Protein AF-A0A377DAM1-F1 (afdb_monomer)

Radius of gyration: 19.77 Å; Cα contacts (8 Å, |Δi|>4): 575; chains: 1; bounding box: 54×39×53 Å

Secondary structure (DSSP, 8-state):
--S---EEEEETTEEEEEESSSSEEEEEETTEEPP-EEEEEEETTEEEEEEE-SSEEEEEEEEE-SSSEEEEEEEEEESS-EEEEEEEEB--B--EETTEES-S-BHHHH-GGG--EEEEETTEEEEE----EETTTEE--S--EEEEEESS--EEEEETTEEEEEEEESS-EEEEEEEEEE-SHHHHHHHHHHHHHHHHSHHHHHHHHHHHHHHHHHHH---TT--HHHHHHHHHHHHHHHHHEE--BTTB-S-EE-S-TT-TTT-TT---TTT-

pLDDT: mean 98.39, std 0.96, range [92.62, 98.94]

Foldseek 3Di:
DQADAFDWDQQQQATDTWWGFFFGKWKDDPNHTFDWDWDWDDDQFWTWMWTDDDFKIWIWIWGAQDLFKIKIKIWMAGPFKIKMKTKTFTFFADDDDPPHRPDRDTPCNVFVQQPWDWDADQFGIKIFGGADPPPQHHGAPGAKMWDKGKLDGWDWDDDGRMIMTIDMDGGTDMMMMMIGTARHPVSVVVCVVVVVVCRVCVVVSVVVSVVVSVVLLVVQQPDPPDDPVRSVVSSVVSSQQVVQWHQDDDPRNGIAGWPGCNDSRTHNRDHDPVSD

InterPro domains:
  IPR012341 Six-hairpin glycosidase-like superfamily [G3DSA:1.50.10.10] (223-276)
  IPR048450 Glucosidase YgjK, N-terminal domain [PF21152] (1-214)

Structure (mmCIF, N/CA/C/O backbone):
data_AF-A0A377DAM1-F1
#
_entry.id   AF-A0A377DAM1-F1
#
loop_
_atom_site.group_PDB
_atom_site.id
_atom_site.type_symbol
_atom_site.label_atom_id
_atom_site.label_alt_id
_atom_site.label_comp_id
_atom_site.label_asym_id
_atom_site.label_entity_id
_atom_site.label_seq_id
_atom_site.pdbx_PDB_ins_code
_atom_site.Cartn_x
_atom_site.Cartn_y
_atom_site.Cartn_z
_atom_site.occupancy
_atom_site.B_iso_or_equiv
_atom_site.auth_seq_id
_atom_site.auth_comp_id
_atom_site.auth_asym_id
_atom_site.auth_atom_id
_atom_site.pdbx_PDB_model_num
ATOM 1 N N . MET A 1 1 ? -6.237 11.941 5.798 1.00 93.62 1 MET A N 1
ATOM 2 C CA . MET A 1 1 ? -5.541 11.515 7.033 1.00 93.62 1 MET A CA 1
ATOM 3 C C . MET A 1 1 ? -6.110 10.180 7.488 1.00 93.62 1 MET A C 1
ATOM 5 O O . MET A 1 1 ? -7.267 9.927 7.168 1.00 93.62 1 MET A O 1
ATOM 9 N N . GLY A 1 2 ? -5.338 9.350 8.192 1.00 95.56 2 GLY A N 1
ATOM 10 C CA . GLY A 1 2 ? -5.815 8.061 8.718 1.00 95.56 2 GLY A CA 1
ATOM 11 C C . GLY A 1 2 ? -5.545 6.855 7.821 1.00 95.56 2 GLY A C 1
ATOM 12 O O . GLY A 1 2 ? -5.720 5.728 8.250 1.00 95.56 2 GLY A O 1
ATOM 13 N N . GLY A 1 3 ? -5.104 7.064 6.585 1.00 97.38 3 GLY A N 1
ATOM 14 C CA . GLY A 1 3 ? -4.762 5.995 5.649 1.00 97.38 3 GLY A CA 1
ATOM 15 C C . GLY A 1 3 ? -3.789 6.500 4.593 1.00 97.38 3 GLY A C 1
ATOM 16 O O . GLY A 1 3 ? -3.495 7.701 4.556 1.00 97.38 3 GLY A O 1
ATOM 17 N N . PHE A 1 4 ? -3.291 5.596 3.756 1.00 98.44 4 PHE A N 1
ATOM 18 C CA . PHE A 1 4 ? -2.437 5.913 2.610 1.00 98.44 4 PHE A CA 1
ATOM 19 C C . PHE A 1 4 ? -3.282 5.791 1.335 1.00 98.44 4 PHE A C 1
ATOM 21 O O . PHE A 1 4 ? -3.503 4.676 0.864 1.00 98.44 4 PHE A O 1
ATOM 28 N N . PRO A 1 5 ? -3.849 6.905 0.834 1.00 97.19 5 PRO A N 1
ATOM 29 C CA . PRO A 1 5 ? -4.831 6.860 -0.240 1.00 97.19 5 PRO A CA 1
ATOM 30 C C . PRO A 1 5 ? -4.195 6.547 -1.598 1.00 97.19 5 PRO A C 1
ATOM 32 O O . PRO A 1 5 ? -2.982 6.652 -1.766 1.00 97.19 5 PRO A O 1
ATOM 35 N N . GLY A 1 6 ? -5.033 6.239 -2.589 1.00 97.38 6 GLY A N 1
ATOM 36 C CA . GLY A 1 6 ? -4.591 6.036 -3.967 1.00 97.38 6 GLY A CA 1
ATOM 37 C C . GLY A 1 6 ? -3.925 4.680 -4.160 1.00 97.38 6 GLY A C 1
ATOM 38 O O . GLY A 1 6 ? -2.789 4.611 -4.625 1.00 97.38 6 GLY A O 1
ATOM 39 N N . VAL A 1 7 ? -4.626 3.596 -3.813 1.00 98.56 7 VAL A N 1
ATOM 40 C CA . VAL A 1 7 ? -4.130 2.233 -4.059 1.00 98.56 7 VAL A CA 1
ATOM 41 C C . VAL A 1 7 ? -3.928 2.053 -5.563 1.00 98.56 7 VAL A C 1
ATOM 43 O O . VAL A 1 7 ? -4.900 1.966 -6.312 1.00 98.56 7 VAL A O 1
ATOM 46 N N . ALA A 1 8 ? -2.672 2.026 -6.003 1.00 98.69 8 ALA A N 1
ATOM 47 C CA . ALA A 1 8 ? -2.292 1.816 -7.392 1.00 98.69 8 ALA A CA 1
ATOM 48 C C . ALA A 1 8 ? -2.019 0.328 -7.637 1.00 98.69 8 ALA A C 1
ATOM 50 O O . ALA A 1 8 ? -1.131 -0.261 -7.019 1.00 98.69 8 ALA A O 1
ATOM 51 N N . LEU A 1 9 ? -2.778 -0.275 -8.545 1.00 98.81 9 LEU A N 1
ATOM 52 C CA . LEU A 1 9 ? -2.586 -1.650 -8.985 1.00 98.81 9 LEU A CA 1
ATOM 53 C C . LEU A 1 9 ? -1.791 -1.650 -10.287 1.00 98.81 9 LEU A C 1
ATOM 55 O O . LEU A 1 9 ? -2.139 -0.942 -11.229 1.00 98.81 9 LEU A O 1
ATOM 59 N N . LEU A 1 10 ? -0.739 -2.467 -10.344 1.00 98.69 10 LEU A N 1
ATOM 60 C CA . LEU A 1 10 ? -0.063 -2.795 -11.597 1.00 98.69 10 LEU A CA 1
ATOM 61 C C . LEU A 1 10 ? -0.769 -4.002 -12.218 1.00 98.69 10 LEU A C 1
ATOM 63 O O . LEU A 1 10 ? -0.481 -5.149 -11.876 1.00 98.69 10 LEU A O 1
ATOM 67 N N . THR A 1 11 ? -1.759 -3.731 -13.061 1.00 98.44 11 THR A N 1
ATOM 68 C CA . THR A 1 11 ? -2.624 -4.719 -13.713 1.00 98.44 11 THR A CA 1
ATOM 69 C C . THR A 1 11 ? -1.928 -5.266 -14.955 1.00 98.44 11 THR A C 1
ATOM 71 O O . THR A 1 11 ? -2.173 -4.807 -16.072 1.00 98.44 11 THR A O 1
ATOM 74 N N . GLU A 1 12 ? -0.993 -6.187 -14.707 1.00 98.56 12 GLU A N 1
ATOM 75 C CA . GLU A 1 12 ? -0.030 -6.766 -15.654 1.00 98.56 12 GLU A CA 1
ATOM 76 C C . GLU A 1 12 ? 0.868 -5.707 -16.316 1.00 98.56 12 GLU A C 1
ATOM 78 O O . GLU A 1 12 ? 2.018 -5.553 -15.911 1.00 98.56 12 GLU A O 1
ATOM 83 N N . GLU A 1 13 ? 0.349 -4.946 -17.279 1.00 98.56 13 GLU A N 1
ATOM 84 C CA . GLU A 1 13 ? 1.117 -4.006 -18.112 1.00 98.56 13 GLU A CA 1
ATOM 85 C C . GLU A 1 13 ? 0.838 -2.526 -17.793 1.00 98.56 13 GLU A C 1
ATOM 87 O O . GLU A 1 13 ? 1.608 -1.652 -18.196 1.00 98.56 13 GLU A O 1
ATOM 92 N N . TYR A 1 14 ? -0.217 -2.233 -17.024 1.00 98.69 14 TYR A N 1
ATOM 93 C CA . TYR A 1 14 ? -0.695 -0.868 -16.765 1.00 98.69 14 TYR A CA 1
ATOM 94 C C . TYR A 1 14 ? -0.810 -0.550 -15.279 1.00 98.69 14 TYR A C 1
ATOM 96 O O . TYR A 1 14 ? -1.058 -1.431 -14.459 1.00 98.69 14 TYR A O 1
ATOM 104 N N . ILE A 1 15 ? -0.683 0.731 -14.940 1.00 98.62 15 ILE A N 1
ATOM 105 C CA . ILE A 1 15 ? -1.012 1.265 -13.618 1.00 98.62 15 ILE A CA 1
ATOM 106 C C . ILE A 1 15 ? -2.458 1.766 -13.614 1.00 98.62 15 ILE A C 1
ATOM 108 O O . ILE A 1 15 ? -2.826 2.610 -14.425 1.00 98.62 15 ILE A O 1
ATOM 112 N N . ASN A 1 16 ? -3.265 1.283 -12.671 1.00 98.62 16 ASN A N 1
ATOM 113 C CA . ASN A 1 16 ? -4.658 1.687 -12.497 1.00 98.62 16 ASN A CA 1
ATOM 114 C C . ASN A 1 16 ? -4.967 1.917 -11.012 1.00 98.62 16 ASN A C 1
ATOM 116 O O . ASN A 1 16 ? -4.647 1.082 -10.164 1.00 98.62 16 ASN A O 1
ATOM 120 N N . PHE A 1 17 ? -5.601 3.041 -10.671 1.00 98.69 17 PHE A N 1
ATOM 121 C CA . PHE A 1 17 ? -6.016 3.302 -9.291 1.00 98.69 17 PHE A CA 1
ATOM 122 C C . PHE A 1 17 ? -7.284 2.514 -8.942 1.00 98.69 17 PHE A C 1
ATOM 124 O O . PHE A 1 17 ? -8.268 2.526 -9.677 1.00 98.69 17 PHE A O 1
ATOM 131 N N . MET A 1 18 ? -7.272 1.848 -7.789 1.00 98.75 18 MET A N 1
ATOM 132 C CA . MET A 1 18 ? -8.394 1.057 -7.281 1.00 98.75 18 MET A CA 1
ATOM 133 C C . MET A 1 18 ? -9.343 1.889 -6.414 1.00 98.75 18 MET A C 1
ATOM 135 O O . MET A 1 18 ? -10.561 1.741 -6.508 1.00 98.75 18 MET A O 1
ATOM 139 N N . ALA A 1 19 ? -8.787 2.735 -5.549 1.00 98.19 19 ALA A N 1
ATOM 140 C CA . ALA A 1 19 ? -9.516 3.426 -4.492 1.00 98.19 19 ALA A CA 1
ATOM 141 C C . ALA A 1 19 ? -8.818 4.738 -4.115 1.00 98.19 19 ALA A C 1
ATOM 143 O O . ALA A 1 19 ? -7.587 4.815 -4.134 1.00 98.19 19 ALA A O 1
ATOM 144 N N . SER A 1 20 ? -9.603 5.745 -3.715 1.00 96.19 20 SER A N 1
ATOM 145 C CA . SER A 1 20 ? -9.057 6.932 -3.047 1.00 96.19 20 SER A CA 1
ATOM 146 C C . SER A 1 20 ? -8.747 6.590 -1.595 1.00 96.19 20 SER A C 1
ATOM 148 O O . SER A 1 20 ? -7.592 6.362 -1.265 1.00 96.19 20 SER A O 1
ATOM 150 N N . ASN A 1 21 ? -9.760 6.498 -0.729 1.00 97.50 21 ASN A N 1
ATOM 151 C CA . ASN A 1 21 ? -9.577 5.962 0.618 1.00 97.50 21 ASN A CA 1
ATOM 152 C C . ASN A 1 21 ? -9.792 4.450 0.579 1.00 97.50 21 ASN A C 1
ATOM 154 O O . ASN A 1 21 ? -10.818 3.980 0.089 1.00 97.50 21 ASN A O 1
ATOM 158 N N . PHE A 1 22 ? -8.838 3.701 1.119 1.00 98.56 22 PHE A N 1
ATOM 159 C CA . PHE A 1 22 ? -8.983 2.275 1.356 1.00 98.56 22 PHE A CA 1
ATOM 160 C C . PHE A 1 22 ? -8.255 1.932 2.650 1.00 98.56 22 PHE A C 1
ATOM 162 O O . PHE A 1 22 ? -7.075 2.244 2.786 1.00 98.56 22 PHE A O 1
ATOM 169 N N . ASP A 1 23 ? -8.979 1.347 3.601 1.00 98.69 23 ASP A N 1
ATOM 170 C CA . ASP A 1 23 ? -8.485 1.039 4.946 1.00 98.69 23 ASP A CA 1
ATOM 171 C C . ASP A 1 23 ? -8.036 2.278 5.747 1.00 98.69 23 ASP A C 1
ATOM 173 O O . ASP A 1 23 ? -7.043 2.269 6.473 1.00 98.69 23 ASP A O 1
ATOM 177 N N . ARG A 1 24 ? -8.782 3.380 5.615 1.00 98.81 24 ARG A N 1
ATOM 178 C CA . ARG A 1 24 ? -8.528 4.627 6.341 1.00 98.81 24 ARG A CA 1
ATOM 179 C C . ARG A 1 24 ? -9.052 4.527 7.772 1.00 98.81 24 ARG A C 1
ATOM 181 O O . ARG A 1 24 ? -10.254 4.423 7.972 1.00 98.81 24 ARG A O 1
ATOM 188 N N . LEU A 1 25 ? -8.168 4.645 8.755 1.00 98.88 25 LEU A N 1
ATOM 189 C CA . LEU A 1 25 ? -8.487 4.689 10.177 1.00 98.88 25 LEU A CA 1
ATOM 190 C C . LEU A 1 25 ? -9.130 6.020 10.596 1.00 98.88 25 LEU A C 1
ATOM 192 O O . LEU A 1 25 ? -8.633 7.113 10.313 1.00 98.88 25 LEU A O 1
ATOM 196 N N . THR A 1 26 ? -10.180 5.903 11.396 1.00 98.88 26 THR A N 1
ATOM 197 C CA . THR A 1 26 ? -10.691 6.930 12.301 1.00 98.88 26 THR A CA 1
ATOM 198 C C . THR A 1 26 ? -10.818 6.339 13.703 1.00 98.88 26 THR A C 1
ATOM 200 O O . THR A 1 26 ? -11.068 5.145 13.865 1.00 98.88 26 THR A O 1
ATOM 203 N N . VAL A 1 27 ? -10.612 7.171 14.722 1.00 98.81 27 VAL A N 1
ATOM 204 C CA . VAL A 1 27 ? -10.651 6.758 16.129 1.00 98.81 27 VAL A CA 1
ATOM 205 C C . VAL A 1 27 ? -11.823 7.443 16.815 1.00 98.81 27 VAL A C 1
ATOM 207 O O . VAL A 1 27 ? -12.057 8.634 16.597 1.00 98.81 27 VAL A O 1
ATOM 210 N N . TRP A 1 28 ? -12.535 6.698 17.649 1.00 98.75 28 TRP A N 1
ATOM 211 C CA . TRP A 1 28 ? -13.677 7.157 18.422 1.00 98.75 28 TRP A CA 1
ATOM 212 C C . TRP A 1 28 ? -13.454 6.862 19.907 1.00 98.75 28 TRP A C 1
ATOM 214 O O . TRP A 1 28 ? -12.899 5.830 20.276 1.00 98.75 28 TRP A O 1
ATOM 224 N N . GLN A 1 29 ? -13.872 7.793 20.756 1.00 97.69 29 GLN A N 1
ATOM 225 C CA . GLN A 1 29 ? -13.840 7.675 22.209 1.00 97.69 29 GLN A CA 1
ATOM 226 C C . GLN A 1 29 ? -15.187 8.146 22.752 1.00 97.69 29 GLN A C 1
ATOM 228 O O . GLN A 1 29 ? -15.623 9.250 22.424 1.00 97.69 29 GLN A O 1
ATOM 233 N N . ASP A 1 30 ? -15.860 7.303 23.538 1.00 94.88 30 ASP A N 1
ATOM 234 C CA . ASP A 1 30 ? -17.181 7.588 24.119 1.00 94.88 30 ASP A CA 1
ATOM 235 C C . ASP A 1 30 ? -18.215 8.047 23.064 1.00 94.88 30 ASP A C 1
ATOM 237 O O . ASP A 1 30 ? -18.970 8.999 23.262 1.00 94.88 30 ASP A O 1
ATOM 241 N N . GLY A 1 31 ? -18.205 7.411 21.883 1.00 94.88 31 GLY A N 1
ATOM 242 C CA . GLY A 1 31 ? -19.094 7.749 20.762 1.00 94.88 31 GLY A CA 1
ATOM 243 C C . GLY A 1 31 ? -18.747 9.047 20.020 1.00 94.88 31 GLY A C 1
ATOM 244 O O . GLY A 1 31 ? -19.443 9.416 19.074 1.00 94.88 31 GLY A O 1
ATOM 245 N N . LYS A 1 32 ? -17.660 9.737 20.389 1.00 97.81 32 LYS A N 1
ATOM 246 C CA . LYS A 1 32 ? -17.174 10.942 19.708 1.00 97.81 32 LYS A CA 1
ATOM 247 C C . LYS A 1 32 ? -15.910 10.645 18.909 1.00 97.81 32 LYS A C 1
ATOM 249 O O . LYS A 1 32 ? -14.939 10.101 19.429 1.00 97.81 32 LYS A O 1
ATOM 254 N N . LYS A 1 33 ? -15.891 11.068 17.645 1.00 98.38 33 LYS A N 1
ATOM 255 C CA . LYS A 1 33 ? -14.692 10.997 16.807 1.00 98.38 33 LYS A CA 1
ATOM 256 C C . LYS A 1 33 ? -13.578 11.864 17.401 1.00 98.38 33 LYS A C 1
ATOM 258 O O . LYS A 1 33 ? -13.794 13.041 17.700 1.00 98.38 33 LYS A O 1
ATOM 263 N N . VAL A 1 34 ? -12.391 11.285 17.539 1.00 98.44 34 VAL A N 1
ATOM 264 C CA . VAL A 1 34 ? -11.180 11.996 17.953 1.00 98.44 34 VAL A CA 1
ATOM 265 C C . VAL A 1 34 ? -10.716 12.891 16.805 1.00 98.44 34 VAL A C 1
ATOM 267 O O . VAL A 1 34 ? -10.601 12.443 15.662 1.00 98.44 34 VAL A O 1
ATOM 270 N N . ASP A 1 35 ? -10.474 14.163 17.115 1.00 98.31 35 ASP A N 1
ATOM 271 C CA . ASP A 1 35 ? -9.982 15.151 16.158 1.00 98.31 35 ASP A CA 1
ATOM 272 C C . ASP A 1 35 ? -8.452 15.214 16.209 1.00 98.31 35 ASP A C 1
ATOM 274 O O . ASP A 1 35 ? -7.871 15.408 17.279 1.00 98.31 35 ASP A O 1
ATOM 278 N N . PHE A 1 36 ? -7.807 15.006 15.063 1.00 98.62 36 PHE A N 1
ATOM 279 C CA . PHE A 1 36 ? -6.357 14.870 14.950 1.00 98.62 36 PHE A CA 1
ATOM 280 C C . PHE A 1 36 ? -5.768 15.966 14.066 1.00 98.62 36 PHE A C 1
ATOM 282 O O . PHE A 1 36 ? -6.308 16.288 13.007 1.00 98.62 36 PHE A O 1
ATOM 289 N N . THR A 1 37 ? -4.579 16.440 14.428 1.00 98.62 37 THR A N 1
ATOM 290 C CA . THR A 1 37 ? -3.679 17.096 13.474 1.00 98.62 37 THR A CA 1
ATOM 291 C C . THR A 1 37 ? -2.861 16.045 12.719 1.00 98.62 37 THR A C 1
ATOM 293 O O . THR A 1 37 ? -2.633 14.948 13.230 1.00 98.62 37 THR A O 1
ATOM 296 N N . LEU A 1 38 ? -2.443 16.359 11.488 1.00 98.56 38 LEU A N 1
ATOM 297 C CA . LEU A 1 38 ? -1.706 15.448 10.607 1.00 98.56 38 LEU A CA 1
ATOM 298 C C . LEU A 1 38 ? -0.300 15.981 10.322 1.00 98.56 38 LEU A C 1
ATOM 300 O O . LEU A 1 38 ? -0.147 17.089 9.815 1.00 98.56 38 LEU A O 1
ATOM 304 N N . GLU A 1 39 ? 0.694 15.122 10.509 1.00 98.75 39 GLU A N 1
ATOM 305 C CA . GLU A 1 39 ? 1.998 15.205 9.854 1.00 98.75 39 GLU A CA 1
ATOM 306 C C . GLU A 1 39 ? 2.136 13.995 8.918 1.00 98.75 39 GLU A C 1
ATOM 308 O O . GLU A 1 39 ? 1.863 12.869 9.328 1.00 98.75 39 GLU A O 1
ATOM 313 N N . ALA A 1 40 ? 2.531 14.195 7.659 1.00 98.44 40 ALA A N 1
ATOM 314 C CA . ALA A 1 40 ? 2.751 13.102 6.710 1.00 98.44 40 ALA A CA 1
ATOM 315 C C . ALA A 1 40 ? 3.952 13.392 5.810 1.00 98.44 40 ALA A C 1
ATOM 317 O O . ALA A 1 40 ? 4.088 14.502 5.296 1.00 98.44 40 ALA A O 1
ATOM 318 N N . TYR A 1 41 ? 4.808 12.392 5.608 1.00 98.69 41 TYR A N 1
ATOM 319 C CA . TYR A 1 41 ? 6.025 12.517 4.810 1.00 98.69 41 TYR A CA 1
ATOM 320 C C . TYR A 1 41 ? 6.460 11.171 4.222 1.00 98.69 41 TYR A C 1
ATOM 322 O O . TYR A 1 41 ? 6.092 10.098 4.705 1.00 98.69 41 TYR A O 1
ATOM 330 N N . SER A 1 42 ? 7.272 11.235 3.169 1.00 98.69 42 SER A N 1
ATOM 331 C CA . SER A 1 42 ? 8.014 10.090 2.653 1.00 98.69 42 SER A CA 1
ATOM 332 C C . SER A 1 42 ? 9.477 10.172 3.075 1.00 98.69 42 SER A C 1
ATOM 334 O O . SER A 1 42 ? 10.042 11.251 3.261 1.00 98.69 42 SER A O 1
ATOM 336 N N . ILE A 1 43 ? 10.090 9.005 3.200 1.00 98.75 43 ILE A N 1
ATOM 337 C CA . ILE A 1 43 ? 11.539 8.821 3.256 1.00 98.75 43 ILE A CA 1
ATOM 338 C C . ILE A 1 43 ? 11.908 7.719 2.259 1.00 98.75 43 ILE A C 1
ATOM 340 O O . ILE A 1 43 ? 11.028 6.925 1.905 1.00 98.75 43 ILE A O 1
ATOM 344 N N . PRO A 1 44 ? 13.185 7.594 1.856 1.00 98.69 44 PRO A N 1
ATOM 345 C CA . PRO A 1 44 ? 13.628 6.465 1.049 1.00 98.69 44 PRO A CA 1
ATOM 346 C C . PRO A 1 44 ? 13.175 5.131 1.670 1.00 98.69 44 PRO A C 1
ATOM 348 O O . PRO A 1 44 ? 13.625 4.722 2.745 1.00 98.69 44 PRO A O 1
ATOM 351 N N . GLY A 1 45 ? 12.210 4.480 1.015 1.00 98.38 45 GLY A N 1
ATOM 352 C CA . GLY A 1 45 ? 11.668 3.187 1.422 1.00 98.38 45 GLY A CA 1
ATOM 353 C C . GLY A 1 45 ? 10.520 3.161 2.425 1.00 98.38 45 GLY A C 1
ATOM 354 O O . GLY A 1 45 ? 10.194 2.061 2.877 1.00 98.38 45 GLY A O 1
ATOM 355 N N . ALA A 1 46 ? 9.917 4.294 2.799 1.00 98.88 46 ALA A N 1
ATOM 356 C CA . ALA A 1 46 ? 8.703 4.293 3.621 1.00 98.88 46 ALA A CA 1
ATOM 357 C C . ALA A 1 46 ? 7.799 5.505 3.406 1.00 98.88 46 ALA A C 1
ATOM 359 O O . ALA A 1 46 ? 8.258 6.603 3.091 1.00 98.88 46 ALA A O 1
ATOM 360 N N . LEU A 1 47 ? 6.516 5.304 3.703 1.00 98.88 47 LEU A N 1
ATOM 361 C CA . LEU A 1 47 ? 5.575 6.387 3.965 1.00 98.88 47 LEU A CA 1
ATOM 362 C C . LEU A 1 47 ? 5.258 6.427 5.457 1.00 98.88 47 LEU A C 1
ATOM 364 O O . LEU A 1 47 ? 5.042 5.380 6.073 1.00 98.88 47 LEU A O 1
ATOM 368 N N . VAL A 1 48 ? 5.223 7.629 6.026 1.00 98.88 48 VAL A N 1
ATOM 369 C CA . VAL A 1 48 ? 4.937 7.845 7.444 1.00 98.88 48 VAL A CA 1
ATOM 370 C C . VAL A 1 48 ? 3.835 8.884 7.591 1.00 98.88 48 VAL A C 1
ATOM 372 O O . VAL A 1 48 ? 3.829 9.902 6.897 1.00 98.88 48 VAL A O 1
ATOM 375 N N . GLN A 1 49 ? 2.903 8.640 8.509 1.00 98.62 49 GLN A N 1
ATOM 376 C CA . GLN A 1 49 ? 1.996 9.676 8.991 1.00 98.62 49 GLN A CA 1
ATOM 377 C C . GLN A 1 49 ? 1.837 9.597 10.508 1.00 98.62 49 GLN A C 1
ATOM 379 O O . GLN A 1 49 ? 1.801 8.509 11.084 1.00 98.62 49 GLN A O 1
ATOM 384 N N . LYS A 1 50 ? 1.719 10.759 11.145 1.00 98.81 50 LYS A N 1
ATOM 385 C CA . LYS A 1 50 ? 1.485 10.916 12.577 1.00 98.81 50 LYS A CA 1
ATOM 386 C C . LYS A 1 50 ? 0.208 11.718 12.776 1.00 98.81 50 LYS A C 1
ATOM 388 O O . LYS A 1 50 ? 0.045 12.793 12.198 1.00 98.81 50 LYS A O 1
ATOM 393 N N . LEU A 1 51 ? -0.703 11.162 13.563 1.00 98.75 51 LEU A N 1
ATOM 394 C CA . LEU A 1 51 ? -1.951 11.784 13.973 1.00 98.75 51 LEU A CA 1
ATOM 395 C C . LEU A 1 51 ? -1.845 12.141 15.448 1.00 98.75 51 LEU A C 1
ATOM 397 O O . LEU A 1 51 ? -1.651 11.254 16.281 1.00 98.75 51 LEU A O 1
ATOM 401 N N . THR A 1 52 ? -1.995 13.419 15.772 1.00 98.69 52 THR A N 1
ATOM 402 C CA . THR A 1 52 ? -1.814 13.905 17.143 1.00 98.69 52 THR A CA 1
ATOM 403 C C . THR A 1 52 ? -3.096 14.552 17.643 1.00 98.69 52 THR A C 1
ATOM 405 O O . THR A 1 52 ? -3.583 15.525 17.072 1.00 98.69 52 THR A O 1
ATOM 408 N N . ALA A 1 53 ? -3.637 14.005 18.725 1.00 98.38 53 ALA A N 1
ATOM 409 C CA . ALA A 1 53 ? -4.671 14.613 19.547 1.00 98.38 53 ALA A CA 1
ATOM 410 C C . ALA A 1 53 ? -4.166 14.699 20.996 1.00 98.38 53 ALA A C 1
ATOM 412 O O . ALA A 1 53 ? -3.088 14.196 21.327 1.00 98.38 53 ALA A O 1
ATOM 413 N N . LYS A 1 54 ? -4.948 15.336 21.874 1.00 95.81 54 LYS A N 1
ATOM 414 C CA . LYS A 1 54 ? -4.576 15.554 23.281 1.00 95.81 54 LYS A CA 1
ATOM 415 C C . LYS A 1 54 ? -4.269 14.246 24.026 1.00 95.81 54 LYS A C 1
ATOM 417 O O . LYS A 1 54 ? -3.209 14.126 24.627 1.00 95.81 54 LYS A O 1
ATOM 422 N N . ASP A 1 55 ? -5.180 13.277 23.945 1.00 96.75 55 ASP A N 1
ATOM 423 C CA . ASP A 1 55 ? -5.140 12.036 24.740 1.00 96.75 55 ASP A CA 1
ATOM 424 C C . ASP A 1 55 ? -4.962 10.769 23.873 1.00 96.75 55 ASP A C 1
ATOM 426 O O . ASP A 1 55 ? -4.997 9.641 24.372 1.00 96.75 55 ASP A O 1
ATOM 430 N N . VAL A 1 56 ? -4.789 10.952 22.558 1.00 98.62 56 VAL A N 1
ATOM 431 C CA . VAL A 1 56 ? -4.580 9.872 21.586 1.00 98.62 56 VAL A CA 1
ATOM 432 C C . VAL A 1 56 ? -3.536 10.296 20.560 1.00 98.62 56 VAL A C 1
ATOM 434 O O . VAL A 1 56 ? -3.621 11.388 19.997 1.00 98.62 56 VAL A O 1
ATOM 437 N N . GLN A 1 57 ? -2.579 9.419 20.275 1.00 98.81 57 GLN A N 1
ATOM 438 C CA . GLN A 1 57 ? -1.645 9.577 19.163 1.00 98.81 57 GLN A CA 1
ATOM 439 C C . GLN A 1 57 ? -1.630 8.315 18.308 1.00 98.81 57 GLN A C 1
ATOM 441 O O . GLN A 1 57 ? -1.715 7.206 18.835 1.00 98.81 57 GLN A O 1
ATOM 446 N N . VAL A 1 58 ? -1.508 8.482 16.993 1.00 98.88 58 VAL A N 1
ATOM 447 C CA . VAL A 1 58 ? -1.350 7.374 16.049 1.00 98.88 58 VAL A CA 1
ATOM 448 C C . VAL A 1 58 ? -0.129 7.625 15.184 1.00 98.88 58 VAL A C 1
ATOM 450 O O . VAL A 1 58 ? -0.060 8.634 14.491 1.00 98.88 58 VAL A O 1
ATOM 453 N N . GLU A 1 59 ? 0.815 6.697 15.182 1.00 98.88 59 GLU A N 1
ATOM 454 C CA . GLU A 1 59 ? 1.950 6.693 14.267 1.00 98.88 59 GLU A CA 1
ATOM 455 C C . GLU A 1 59 ? 1.809 5.518 13.302 1.00 98.88 59 GLU A C 1
ATOM 457 O O . GLU A 1 59 ? 1.619 4.372 13.709 1.00 98.88 59 GLU A O 1
ATOM 462 N N . MET A 1 60 ? 1.866 5.816 12.009 1.00 98.94 60 MET A N 1
ATOM 463 C CA . MET A 1 60 ? 1.705 4.844 10.941 1.00 98.94 60 MET A CA 1
ATOM 464 C C . MET A 1 60 ? 2.951 4.815 10.068 1.00 98.94 60 MET A C 1
ATOM 466 O O . MET A 1 60 ? 3.329 5.847 9.514 1.00 98.94 60 MET A O 1
ATOM 470 N N . THR A 1 61 ? 3.535 3.630 9.893 1.00 98.94 61 THR A N 1
ATOM 471 C CA . THR A 1 61 ? 4.698 3.403 9.023 1.00 98.94 61 THR A CA 1
ATOM 472 C C . THR A 1 61 ? 4.383 2.310 8.011 1.00 98.94 61 THR A C 1
ATOM 474 O O . THR A 1 61 ? 4.142 1.165 8.389 1.00 98.94 61 THR A O 1
ATOM 477 N N . LEU A 1 62 ? 4.416 2.651 6.722 1.00 98.94 62 LEU A N 1
ATOM 478 C CA . LEU A 1 62 ? 4.179 1.727 5.613 1.00 98.94 62 LEU A CA 1
ATOM 479 C C . LEU A 1 62 ? 5.491 1.424 4.880 1.00 98.94 62 LEU A C 1
ATOM 481 O O . LEU A 1 62 ? 6.152 2.336 4.378 1.00 98.94 62 LEU A O 1
ATOM 485 N N . ARG A 1 63 ? 5.851 0.139 4.786 1.00 98.88 63 ARG A N 1
ATOM 486 C CA . ARG A 1 63 ? 7.029 -0.367 4.054 1.00 98.88 63 ARG A CA 1
ATOM 487 C C . ARG A 1 63 ? 6.668 -1.612 3.248 1.00 98.88 63 ARG A C 1
ATOM 489 O O . ARG A 1 63 ? 5.716 -2.308 3.578 1.00 98.88 63 ARG A O 1
ATOM 496 N N . PHE A 1 64 ? 7.428 -1.933 2.203 1.00 98.88 64 PHE A N 1
ATOM 497 C CA . PHE A 1 64 ? 7.260 -3.210 1.497 1.00 98.88 64 PHE A CA 1
ATOM 498 C C . PHE A 1 64 ? 7.928 -4.358 2.261 1.00 98.88 64 PHE A C 1
ATOM 500 O O . PHE A 1 64 ? 9.082 -4.231 2.671 1.00 98.88 64 PHE A O 1
ATOM 507 N N . ALA A 1 65 ? 7.218 -5.479 2.408 1.00 98.75 65 ALA A N 1
ATOM 508 C CA . ALA A 1 65 ? 7.693 -6.685 3.086 1.00 98.75 65 ALA A CA 1
ATOM 509 C C . ALA A 1 65 ? 8.110 -7.783 2.091 1.00 98.75 65 ALA A C 1
ATOM 511 O O . ALA A 1 65 ? 9.133 -8.437 2.284 1.00 98.75 65 ALA A O 1
ATOM 512 N N . THR A 1 66 ? 7.361 -7.947 0.997 1.00 98.81 66 THR A N 1
ATOM 513 C CA . THR A 1 66 ? 7.641 -8.909 -0.086 1.00 98.81 66 THR A CA 1
ATOM 514 C C . THR A 1 66 ? 7.455 -8.231 -1.451 1.00 98.81 66 THR A C 1
ATOM 516 O O . THR A 1 66 ? 6.985 -7.092 -1.516 1.00 98.81 66 THR A O 1
ATOM 519 N N . PRO A 1 67 ? 7.772 -8.908 -2.571 1.00 98.75 67 PRO A N 1
ATOM 520 C CA . PRO A 1 67 ? 7.445 -8.414 -3.911 1.00 98.75 67 PRO A CA 1
ATOM 521 C C . PRO A 1 67 ? 5.945 -8.261 -4.217 1.00 98.75 67 PRO A C 1
ATOM 523 O O . PRO A 1 67 ? 5.599 -7.785 -5.298 1.00 98.75 67 PRO A O 1
ATOM 526 N N . ARG A 1 68 ? 5.053 -8.717 -3.329 1.00 98.69 68 ARG A N 1
ATOM 527 C CA . ARG A 1 68 ? 3.594 -8.630 -3.496 1.00 98.69 68 ARG A CA 1
ATOM 528 C C . ARG A 1 68 ? 2.877 -7.972 -2.323 1.00 98.69 68 ARG A C 1
ATOM 530 O O . ARG A 1 68 ? 1.726 -7.582 -2.491 1.00 98.69 68 ARG A O 1
ATOM 537 N N . THR A 1 69 ? 3.547 -7.811 -1.183 1.00 98.94 69 THR A N 1
ATOM 538 C CA . THR A 1 69 ? 2.926 -7.381 0.070 1.00 98.94 69 THR A CA 1
ATOM 539 C C . THR A 1 69 ? 3.661 -6.201 0.696 1.00 98.94 69 THR A C 1
ATOM 541 O O . THR A 1 69 ? 4.872 -6.253 0.935 1.00 98.94 69 THR A O 1
ATOM 544 N N . SER A 1 70 ? 2.915 -5.150 1.032 1.00 98.94 70 SER A N 1
ATOM 545 C CA . SER A 1 70 ? 3.356 -4.108 1.959 1.00 98.94 70 SER A CA 1
ATOM 546 C C . SER A 1 70 ? 2.828 -4.359 3.371 1.00 98.94 70 SER A C 1
ATOM 548 O O . SER A 1 70 ? 1.837 -5.059 3.568 1.00 98.94 70 SER A O 1
ATOM 550 N N . LEU A 1 71 ? 3.544 -3.826 4.357 1.00 98.94 71 LEU A N 1
ATOM 551 C CA . LEU A 1 71 ? 3.278 -3.928 5.783 1.00 98.94 71 LEU A CA 1
ATOM 552 C C . LEU A 1 71 ? 3.101 -2.521 6.352 1.00 98.94 71 LEU A C 1
ATOM 554 O O . LEU A 1 71 ? 4.006 -1.687 6.269 1.00 98.94 71 LEU A O 1
ATOM 558 N N . LEU A 1 72 ? 1.941 -2.293 6.953 1.00 98.94 72 LEU A N 1
ATOM 559 C CA . LEU A 1 72 ? 1.617 -1.127 7.751 1.00 98.94 72 LEU A CA 1
ATOM 560 C C . LEU A 1 72 ? 1.737 -1.472 9.234 1.00 98.94 72 LEU A C 1
ATOM 562 O O . LEU A 1 72 ? 1.005 -2.321 9.738 1.00 98.94 72 LEU A O 1
ATOM 566 N N . GLU A 1 73 ? 2.609 -0.764 9.940 1.00 98.94 73 GLU A N 1
ATOM 567 C CA . GLU A 1 73 ? 2.543 -0.643 11.394 1.00 98.94 73 GLU A CA 1
ATOM 568 C C . GLU A 1 73 ? 1.625 0.527 11.748 1.00 98.94 73 GLU A C 1
ATOM 570 O O . GLU A 1 73 ? 1.794 1.620 11.213 1.00 98.94 73 GLU A O 1
ATOM 575 N N . THR A 1 74 ? 0.656 0.307 12.634 1.00 98.94 74 THR A N 1
ATOM 576 C CA . THR A 1 74 ? -0.195 1.354 13.213 1.00 98.94 74 THR A CA 1
ATOM 577 C C . THR A 1 74 ? -0.060 1.297 14.728 1.00 98.94 74 THR A C 1
ATOM 579 O O . THR A 1 74 ? -0.646 0.442 15.394 1.00 98.94 74 THR A O 1
ATOM 582 N N . LYS A 1 75 ? 0.746 2.202 15.273 1.00 98.94 75 LYS A N 1
ATOM 583 C CA . LYS A 1 75 ? 1.005 2.334 16.703 1.00 98.94 75 LYS A CA 1
ATOM 584 C C . LYS A 1 75 ? 0.063 3.373 17.292 1.00 98.94 75 LYS A C 1
ATOM 586 O O . LYS A 1 75 ? 0.132 4.544 16.932 1.00 98.94 75 LYS A O 1
ATOM 591 N N . ILE A 1 76 ? -0.809 2.943 18.193 1.00 98.94 76 ILE A N 1
ATOM 592 C CA . ILE A 1 76 ? -1.801 3.778 18.865 1.00 98.94 76 ILE A CA 1
ATOM 593 C C . ILE A 1 76 ? -1.376 3.941 20.322 1.00 98.94 76 ILE A C 1
ATOM 595 O O . ILE A 1 76 ? -1.250 2.959 21.053 1.00 98.94 76 ILE A O 1
ATOM 599 N N . THR A 1 77 ? -1.196 5.183 20.756 1.00 98.88 77 THR A N 1
ATOM 600 C CA . THR A 1 77 ? -0.961 5.539 22.157 1.00 98.88 77 THR A CA 1
ATOM 601 C C . THR A 1 77 ? -2.230 6.166 22.714 1.00 98.88 77 THR A C 1
ATOM 603 O O . THR A 1 77 ? -2.703 7.176 22.197 1.00 98.88 77 THR A O 1
ATOM 606 N N . SER A 1 78 ? -2.790 5.566 23.760 1.00 98.38 78 SER A N 1
ATOM 607 C CA . SER A 1 78 ? -3.915 6.114 24.519 1.00 98.38 78 SER A CA 1
ATOM 608 C C . SER A 1 78 ? -3.938 5.581 25.952 1.00 98.38 78 SER A C 1
ATOM 610 O O . SER A 1 78 ? -3.504 4.456 26.226 1.00 98.38 78 SER A O 1
ATOM 612 N N . ASN A 1 79 ? -4.460 6.401 26.863 1.00 97.00 79 ASN A N 1
ATOM 613 C CA . ASN A 1 79 ? -4.694 6.084 28.273 1.00 97.00 79 ASN A CA 1
ATOM 614 C C . ASN A 1 79 ? -6.118 5.570 28.555 1.00 97.00 79 ASN A C 1
ATOM 616 O O . ASN A 1 79 ? -6.440 5.281 29.707 1.00 97.00 79 ASN A O 1
ATOM 620 N N . LYS A 1 80 ? -6.970 5.476 27.530 1.00 97.88 80 LYS A N 1
ATOM 621 C CA . LYS A 1 80 ? -8.367 5.048 27.627 1.00 97.88 80 LYS A CA 1
ATOM 622 C C . LYS A 1 80 ? -8.709 4.061 26.505 1.00 97.88 80 LYS A C 1
ATOM 624 O O . LYS A 1 80 ? -8.020 4.056 25.483 1.00 97.88 80 LYS A O 1
ATOM 629 N N . PRO A 1 81 ? -9.779 3.266 26.663 1.00 98.56 81 PRO A N 1
ATOM 630 C CA . PRO A 1 81 ? -10.322 2.469 25.573 1.00 98.56 81 PRO A CA 1
ATOM 631 C C . PRO A 1 81 ? -10.746 3.325 24.372 1.00 98.56 81 PRO A C 1
ATOM 633 O O . PRO A 1 81 ? -11.110 4.495 24.532 1.00 98.56 81 PRO A O 1
ATOM 636 N N . LEU A 1 82 ? -10.690 2.733 23.178 1.00 98.75 82 LEU A N 1
ATOM 637 C CA . LEU A 1 82 ? -11.027 3.374 21.907 1.00 98.75 82 LEU A CA 1
ATOM 638 C C . LEU A 1 82 ? -11.778 2.404 20.994 1.00 98.75 82 LEU A C 1
ATOM 640 O O . LEU A 1 82 ? -11.453 1.215 20.933 1.00 98.75 82 LEU A O 1
ATOM 644 N N . ASP A 1 83 ? -12.701 2.950 20.209 1.00 98.81 83 ASP A N 1
ATOM 645 C CA . ASP A 1 83 ? -13.311 2.263 19.077 1.00 98.81 83 ASP A CA 1
ATOM 646 C C . ASP A 1 83 ? -12.600 2.695 17.792 1.00 98.81 83 ASP A C 1
ATOM 648 O O . ASP A 1 83 ? -12.491 3.880 17.458 1.00 98.81 83 ASP A O 1
ATOM 652 N N . LEU A 1 84 ? -12.069 1.717 17.072 1.00 98.88 84 LEU A N 1
ATOM 653 C CA . LEU A 1 84 ? -11.341 1.904 15.828 1.00 98.88 84 LEU A CA 1
ATOM 654 C C . LEU A 1 84 ? -12.265 1.591 14.662 1.00 98.88 84 LEU A C 1
ATOM 656 O O . LEU A 1 84 ? -12.908 0.541 14.642 1.00 98.88 84 LEU A O 1
ATOM 660 N N . VAL A 1 85 ? -12.300 2.486 13.678 1.00 98.88 85 VAL A N 1
ATOM 661 C CA . VAL A 1 85 ? -13.132 2.336 12.484 1.00 98.88 85 VAL A CA 1
ATOM 662 C C . VAL A 1 85 ? -12.274 2.555 11.249 1.00 98.88 85 VAL A C 1
ATOM 664 O O . VAL A 1 85 ? -11.685 3.623 11.091 1.00 98.88 85 VAL A O 1
ATOM 667 N N . TRP A 1 86 ? -12.226 1.563 10.365 1.00 98.88 86 TRP A N 1
ATOM 668 C CA . TRP A 1 86 ? -11.583 1.667 9.058 1.00 98.88 86 TRP A CA 1
ATOM 669 C C . TRP A 1 86 ? -12.623 1.720 7.953 1.00 98.88 86 TRP A C 1
ATOM 671 O O . TRP A 1 86 ? -13.492 0.854 7.896 1.00 98.88 86 TRP A O 1
ATOM 681 N N . ASP A 1 87 ? -12.501 2.689 7.053 1.00 98.81 87 ASP A N 1
ATOM 682 C CA . ASP A 1 87 ? -13.370 2.821 5.885 1.00 98.81 87 ASP A CA 1
ATOM 683 C C . ASP A 1 87 ? -12.598 2.727 4.567 1.00 98.81 87 ASP A C 1
ATOM 685 O O . ASP A 1 87 ? -11.390 2.978 4.490 1.00 98.81 87 ASP A O 1
ATOM 689 N N . GLY A 1 88 ? -13.309 2.363 3.507 1.00 98.75 88 GLY A N 1
ATOM 690 C CA . GLY A 1 88 ? -12.775 2.403 2.157 1.00 98.75 88 GLY A CA 1
ATOM 691 C C . GLY A 1 88 ? -13.855 2.269 1.099 1.00 98.75 88 GLY A C 1
ATOM 692 O O . GLY A 1 88 ? -14.925 1.718 1.358 1.00 98.75 88 GLY A O 1
ATOM 693 N N . GLU A 1 89 ? -13.556 2.775 -0.095 1.00 98.75 89 GLU A N 1
ATOM 694 C CA . GLU A 1 89 ? -14.473 2.796 -1.235 1.00 98.75 89 GLU A CA 1
ATOM 695 C C . GLU A 1 89 ? -13.698 2.660 -2.553 1.00 98.75 89 GLU A C 1
ATOM 697 O O . GLU A 1 89 ? -12.694 3.348 -2.775 1.00 98.75 89 GLU A O 1
ATOM 702 N N . LEU A 1 90 ? -14.145 1.751 -3.424 1.00 98.81 90 LEU A N 1
ATOM 703 C CA . LEU A 1 90 ? -13.581 1.595 -4.766 1.00 98.81 90 LEU A CA 1
ATOM 704 C C . LEU A 1 90 ? -13.964 2.795 -5.640 1.00 98.81 90 LEU A C 1
ATOM 706 O O . LEU A 1 90 ? -15.057 3.340 -5.524 1.00 98.81 90 LEU A O 1
ATOM 710 N N . LEU A 1 91 ? -13.073 3.202 -6.545 1.00 98.56 91 LEU A N 1
ATOM 711 C CA . LEU A 1 91 ? -13.362 4.293 -7.479 1.00 98.56 91 LEU A CA 1
ATOM 712 C C . LEU A 1 91 ? -14.525 3.936 -8.412 1.00 98.56 91 LEU A C 1
ATOM 714 O O . LEU A 1 91 ? -14.650 2.795 -8.850 1.00 98.56 91 LEU A O 1
ATOM 718 N N . GLU A 1 92 ? -15.331 4.925 -8.785 1.00 98.25 92 GLU A N 1
ATOM 719 C CA . GLU A 1 92 ? -16.419 4.735 -9.756 1.00 98.25 92 GLU A CA 1
ATOM 720 C C . GLU A 1 92 ? -16.104 5.334 -11.129 1.00 98.25 92 GLU A C 1
ATOM 722 O O . GLU A 1 92 ? -16.385 4.717 -12.154 1.00 98.25 92 GLU A O 1
ATOM 727 N N . LYS A 1 93 ? -15.495 6.524 -11.165 1.00 98.06 93 LYS A N 1
ATOM 728 C CA . LYS A 1 93 ? -15.195 7.259 -12.404 1.00 98.06 93 LYS A CA 1
ATOM 729 C C . LYS A 1 93 ? -13.944 6.708 -13.081 1.00 98.06 93 LYS A C 1
ATOM 731 O O . LYS A 1 93 ? -12.982 6.376 -12.392 1.00 98.06 93 LYS A O 1
ATOM 736 N N . LEU A 1 94 ? -13.961 6.650 -14.412 1.00 97.81 94 LEU A N 1
ATOM 737 C CA . LEU A 1 94 ? -12.895 6.031 -15.201 1.00 97.81 9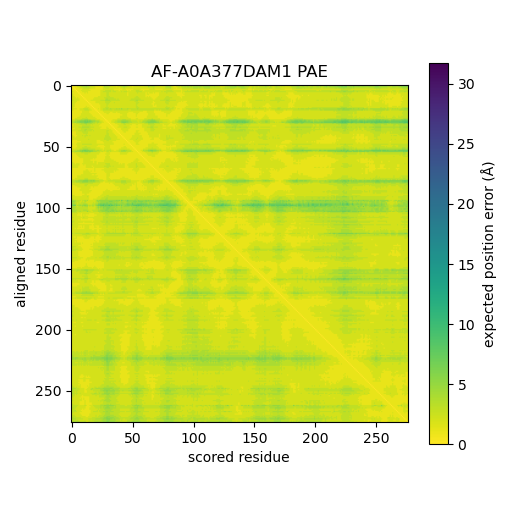4 LEU A CA 1
ATOM 738 C C . LEU A 1 94 ? -11.654 6.919 -15.350 1.00 97.81 94 LEU A C 1
ATOM 740 O O . LEU A 1 94 ? -10.547 6.492 -15.041 1.00 97.81 94 LEU A O 1
ATOM 744 N N . GLU A 1 95 ? -11.826 8.141 -15.850 1.00 95.19 95 GLU A N 1
ATOM 745 C CA . GLU A 1 95 ? -10.705 8.904 -16.402 1.00 95.19 95 GLU A CA 1
ATOM 746 C C . GLU A 1 95 ? -10.828 10.413 -16.178 1.00 95.19 95 GLU A C 1
ATOM 748 O O . GLU A 1 95 ? -11.894 11.026 -16.287 1.00 95.19 95 GLU A O 1
ATOM 753 N N . ALA A 1 96 ? -9.687 11.030 -15.884 1.00 94.69 96 ALA A N 1
ATOM 754 C CA . ALA A 1 96 ? -9.544 12.469 -15.767 1.00 94.69 96 ALA A CA 1
ATOM 755 C C . ALA A 1 96 ? -8.172 12.902 -16.288 1.00 94.69 96 ALA A C 1
ATOM 757 O O . ALA A 1 96 ? -7.185 12.178 -16.151 1.00 94.69 96 ALA A O 1
ATOM 758 N N . LYS A 1 97 ? -8.097 14.119 -16.828 1.00 95.25 97 LYS A N 1
ATOM 759 C CA . LYS A 1 97 ? -6.847 14.782 -17.204 1.00 95.25 97 LYS A CA 1
ATOM 760 C C . LYS A 1 97 ? -6.721 16.072 -16.408 1.00 95.25 97 LYS A C 1
ATOM 762 O O . LYS A 1 97 ? -7.617 16.909 -16.446 1.00 95.25 97 LYS A O 1
ATOM 767 N N . GLU A 1 98 ? -5.635 16.200 -15.646 1.00 93.19 98 GLU A N 1
ATOM 768 C CA . GLU A 1 98 ? -5.378 17.359 -14.771 1.00 93.19 98 GLU A CA 1
ATOM 769 C C . GLU A 1 98 ? -6.569 17.697 -13.849 1.00 93.19 98 GLU A C 1
ATOM 771 O O . GLU A 1 98 ? -6.979 18.846 -13.704 1.00 93.19 98 GLU A O 1
ATOM 776 N N . GLY A 1 99 ? -7.175 16.662 -13.256 1.00 92.62 99 GLY A N 1
ATOM 777 C CA . GLY A 1 99 ? -8.319 16.795 -12.346 1.00 92.62 99 GLY A CA 1
ATOM 778 C C . GLY A 1 99 ? -9.671 17.047 -13.026 1.00 92.62 99 GLY A C 1
ATOM 779 O O . GLY A 1 99 ? -10.690 17.076 -12.338 1.00 92.62 99 GLY A O 1
ATOM 780 N N . LYS A 1 100 ? -9.715 17.189 -14.356 1.00 95.38 100 LYS A N 1
ATOM 781 C CA . LYS A 1 100 ? -10.957 17.368 -15.119 1.00 95.38 100 LYS A CA 1
ATOM 782 C C . LYS A 1 100 ? -11.418 16.031 -15.709 1.00 95.38 100 LYS A C 1
ATOM 784 O O . LYS A 1 100 ? -10.614 15.392 -16.392 1.00 95.38 100 LYS A O 1
ATOM 789 N N . PRO A 1 101 ? -12.670 15.596 -15.474 1.00 96.62 101 PRO A N 1
ATOM 790 C CA . PRO A 1 101 ? -13.209 14.396 -16.110 1.00 96.62 101 PRO A CA 1
ATOM 791 C C . PRO A 1 101 ? -13.109 14.502 -17.634 1.00 96.62 101 PRO A C 1
ATOM 793 O O . PRO A 1 101 ? -13.464 15.539 -18.194 1.00 96.62 101 PRO A O 1
ATOM 796 N N . LEU A 1 102 ? -12.615 13.453 -18.296 1.00 96.25 102 LEU A N 1
ATOM 797 C CA . LEU A 1 102 ? -12.609 13.387 -19.766 1.00 96.25 102 LEU A CA 1
ATOM 798 C C . LEU A 1 102 ? -13.971 12.952 -20.318 1.00 96.25 102 LEU A C 1
ATOM 800 O O . LEU A 1 102 ? -14.347 13.336 -21.422 1.00 96.25 102 LEU A O 1
ATOM 804 N N . SER A 1 103 ? -14.705 12.172 -19.530 1.00 97.50 103 SER A N 1
ATOM 805 C CA . SER A 1 103 ? -16.026 11.646 -19.845 1.00 97.50 103 SER A CA 1
ATOM 806 C C . SER A 1 103 ? -16.820 11.400 -18.553 1.00 97.50 103 SER A C 1
ATOM 808 O O . SER A 1 103 ? -16.305 11.561 -17.441 1.00 97.50 103 SER A O 1
ATOM 810 N N . ASP A 1 104 ? -18.088 11.024 -18.692 1.00 97.50 104 ASP A N 1
ATOM 811 C CA . ASP A 1 104 ? -18.958 10.533 -17.616 1.00 97.50 104 ASP A CA 1
ATOM 812 C C . ASP A 1 104 ? -18.882 9.005 -17.439 1.00 97.50 104 ASP A C 1
ATOM 814 O O . ASP A 1 104 ? -19.606 8.434 -16.618 1.00 97.50 104 ASP A O 1
ATOM 818 N N . LYS A 1 105 ? -17.977 8.339 -18.170 1.00 98.31 105 LYS A N 1
ATOM 819 C CA . LYS A 1 105 ? -17.781 6.892 -18.105 1.00 98.31 105 LYS A CA 1
ATOM 820 C C . LYS A 1 105 ? -17.414 6.433 -16.695 1.00 98.31 105 LYS A C 1
ATOM 822 O O . LYS A 1 105 ? -16.604 7.042 -15.983 1.00 98.31 105 LYS A O 1
ATOM 827 N N . THR A 1 106 ? -17.967 5.285 -16.322 1.00 98.69 106 THR A N 1
ATOM 828 C CA . THR A 1 106 ? -17.636 4.584 -15.081 1.00 98.69 106 THR A CA 1
ATOM 829 C C . THR A 1 106 ? -16.747 3.382 -15.366 1.00 98.69 106 THR A C 1
ATOM 831 O O . THR A 1 106 ? -16.786 2.805 -16.451 1.00 98.69 106 THR A O 1
ATOM 834 N N . ILE A 1 107 ? -15.968 2.965 -14.368 1.00 98.69 107 ILE A N 1
ATOM 835 C CA . ILE A 1 107 ? -15.106 1.779 -14.464 1.00 98.69 107 ILE A CA 1
ATOM 836 C C . ILE A 1 107 ? -15.944 0.527 -14.758 1.00 98.69 107 ILE A C 1
ATOM 838 O O . ILE A 1 107 ? -15.562 -0.285 -15.592 1.00 98.69 107 ILE A O 1
ATOM 842 N N . ALA A 1 108 ? -17.094 0.374 -14.094 1.00 98.38 108 ALA A N 1
ATOM 843 C CA . ALA A 1 108 ? -17.983 -0.769 -14.307 1.00 98.38 108 ALA A CA 1
ATOM 844 C C . ALA A 1 108 ? -18.697 -0.728 -15.671 1.00 98.38 108 ALA A C 1
ATOM 846 O O . ALA A 1 108 ? -18.990 -1.782 -16.227 1.00 98.38 108 ALA A O 1
ATOM 847 N N . GLY A 1 109 ? -18.975 0.468 -16.203 1.00 98.50 109 GLY A N 1
ATOM 848 C CA . GLY A 1 109 ? -19.562 0.635 -17.532 1.00 98.50 109 GLY A CA 1
ATOM 849 C C . GLY A 1 109 ? -18.572 0.323 -18.654 1.00 98.50 109 GLY A C 1
ATOM 850 O O . GLY A 1 109 ? -18.932 -0.367 -19.600 1.00 98.50 109 GLY A O 1
ATOM 851 N N . GLU A 1 110 ? -17.326 0.788 -18.529 1.00 98.69 110 GLU A N 1
ATOM 852 C CA . GLU A 1 110 ? -16.274 0.531 -19.523 1.00 98.69 110 GLU A CA 1
ATOM 853 C C . GLU A 1 110 ? -15.769 -0.917 -19.475 1.00 98.69 110 GLU A C 1
ATOM 855 O O . GLU A 1 110 ? -15.481 -1.513 -20.512 1.00 98.69 110 GLU A O 1
ATOM 860 N N . TYR A 1 111 ? -15.704 -1.509 -18.278 1.00 98.69 111 TYR A N 1
ATOM 861 C CA . TYR A 1 111 ? -15.234 -2.878 -18.071 1.00 98.69 111 TYR A CA 1
ATOM 862 C C . TYR A 1 111 ? -16.277 -3.724 -17.317 1.00 98.69 111 TYR A C 1
ATOM 864 O O . TYR A 1 111 ? -16.093 -4.011 -16.127 1.00 98.69 111 TYR A O 1
ATOM 872 N N . PRO A 1 112 ? -17.356 -4.177 -17.987 1.00 98.62 112 PRO A N 1
ATOM 873 C CA . PRO A 1 112 ? -18.412 -4.968 -17.347 1.00 98.62 112 PRO A CA 1
ATOM 874 C C . PRO A 1 112 ? -17.899 -6.259 -16.692 1.00 98.62 112 PRO A C 1
ATOM 876 O O . PRO A 1 112 ? -18.353 -6.635 -15.609 1.00 98.62 112 PRO A O 1
ATOM 879 N N . ASP A 1 113 ? -16.895 -6.894 -17.303 1.00 98.69 113 ASP A N 1
ATOM 880 C CA . ASP A 1 113 ? -16.287 -8.140 -16.821 1.00 98.69 113 ASP A CA 1
ATOM 881 C C . ASP A 1 113 ? -15.313 -7.933 -15.653 1.00 98.69 113 ASP A C 1
ATOM 883 O O . ASP A 1 113 ? -14.849 -8.905 -15.055 1.00 98.69 113 ASP A O 1
ATOM 887 N N . TYR A 1 114 ? -15.007 -6.683 -15.276 1.00 98.81 114 TYR A N 1
ATOM 888 C CA . TYR A 1 114 ? -14.090 -6.427 -14.166 1.00 98.81 114 TYR A CA 1
ATOM 889 C C . TYR A 1 114 ? -14.681 -6.855 -12.823 1.00 98.81 114 TYR A C 1
ATOM 891 O O . TYR A 1 114 ? -13.932 -7.236 -11.925 1.00 98.81 114 TYR A O 1
ATOM 899 N N . GLN A 1 115 ? -16.016 -6.800 -12.697 1.00 98.50 115 GLN A N 1
ATOM 900 C CA . GLN A 1 115 ? -16.815 -7.375 -11.603 1.00 98.50 115 GLN A CA 1
ATOM 901 C C . GLN A 1 115 ? -16.160 -7.270 -10.217 1.00 98.50 115 GLN A C 1
ATOM 903 O O . GLN A 1 115 ? -16.068 -8.241 -9.464 1.00 98.50 115 GLN A O 1
ATOM 908 N N . ARG A 1 116 ? -15.673 -6.067 -9.894 1.00 98.75 116 ARG A N 1
ATOM 909 C CA . ARG A 1 116 ? -14.972 -5.791 -8.638 1.00 98.75 116 ARG A CA 1
ATOM 910 C C . ARG A 1 116 ? -15.889 -6.116 -7.469 1.00 98.75 116 ARG A C 1
ATOM 912 O O . ARG A 1 116 ? -17.020 -5.634 -7.424 1.00 98.75 116 ARG A O 1
ATOM 919 N N . LYS A 1 117 ? -15.400 -6.903 -6.515 1.00 98.88 117 LYS A N 1
ATOM 920 C CA . LYS A 1 117 ? -16.201 -7.317 -5.362 1.00 98.88 117 LYS A CA 1
ATOM 921 C C . LYS A 1 117 ? -15.381 -7.314 -4.087 1.00 98.88 117 LYS A C 1
ATOM 923 O O . LYS A 1 117 ? -14.367 -7.998 -4.005 1.00 98.88 117 LYS A O 1
ATOM 928 N N . ILE A 1 118 ? -15.864 -6.589 -3.082 1.00 98.94 118 ILE A N 1
ATOM 929 C CA . ILE A 1 118 ? -15.321 -6.630 -1.723 1.00 98.94 118 ILE A CA 1
ATOM 930 C C . ILE A 1 118 ? -15.942 -7.825 -0.991 1.00 98.94 118 ILE A C 1
ATOM 932 O O . ILE A 1 118 ? -17.133 -8.102 -1.129 1.00 98.94 118 ILE A O 1
ATOM 936 N N . SER A 1 119 ? -15.144 -8.566 -0.229 1.00 98.88 119 SER A N 1
ATOM 937 C CA . SER A 1 119 ? -15.606 -9.661 0.628 1.00 98.88 119 SER A CA 1
ATOM 938 C C . SER A 1 119 ? -14.871 -9.636 1.962 1.00 98.88 119 SER A C 1
ATOM 940 O O . SER A 1 119 ? -13.647 -9.511 1.994 1.00 98.88 119 SER A O 1
ATOM 942 N N . ALA A 1 120 ? -15.617 -9.763 3.059 1.00 98.69 120 ALA A N 1
ATOM 943 C CA . ALA A 1 120 ? -15.045 -9.879 4.390 1.00 98.69 120 ALA A CA 1
ATOM 944 C C . ALA A 1 120 ? -14.331 -11.229 4.511 1.00 98.69 120 ALA A C 1
ATOM 946 O O . ALA A 1 120 ? -14.730 -12.225 3.903 1.00 98.69 120 ALA A O 1
ATOM 947 N N . THR A 1 121 ? -13.264 -11.256 5.296 1.00 98.75 121 THR A N 1
ATOM 948 C CA . THR A 1 121 ? -12.510 -12.469 5.612 1.00 98.75 121 THR A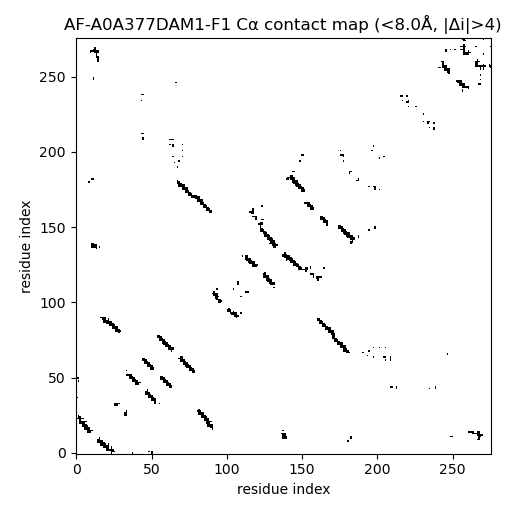 CA 1
ATOM 949 C C . THR A 1 121 ? -12.344 -12.568 7.125 1.00 98.75 121 THR A C 1
ATOM 951 O O . THR A 1 121 ? -12.741 -11.670 7.863 1.00 98.75 121 THR A O 1
ATOM 954 N N . ARG A 1 122 ? -11.775 -13.673 7.610 1.00 97.38 122 ARG A N 1
ATOM 955 C CA . ARG A 1 122 ? -11.603 -13.905 9.054 1.00 97.38 122 ARG A CA 1
ATOM 956 C C . ARG A 1 122 ? -10.726 -12.850 9.748 1.00 97.38 122 ARG A C 1
ATOM 958 O O . ARG A 1 122 ? -10.862 -12.647 10.946 1.00 97.38 122 ARG A O 1
ATOM 965 N N . ASP A 1 123 ? -9.798 -12.249 9.012 1.00 97.75 123 ASP A N 1
ATOM 966 C CA . ASP A 1 123 ? -8.719 -11.394 9.509 1.00 97.75 123 ASP A CA 1
ATOM 967 C C . ASP A 1 123 ? -8.623 -10.073 8.728 1.00 97.75 123 ASP A C 1
ATOM 969 O O . ASP A 1 123 ? -7.597 -9.401 8.762 1.00 97.75 123 ASP A O 1
ATOM 973 N N . GLY A 1 124 ? -9.695 -9.675 8.041 1.00 98.69 124 GLY A N 1
ATOM 974 C CA . GLY A 1 124 ? -9.754 -8.437 7.270 1.00 98.69 124 GLY A CA 1
ATOM 975 C C . GLY A 1 124 ? -10.723 -8.558 6.104 1.00 98.69 124 GLY A C 1
ATOM 976 O O . GLY A 1 124 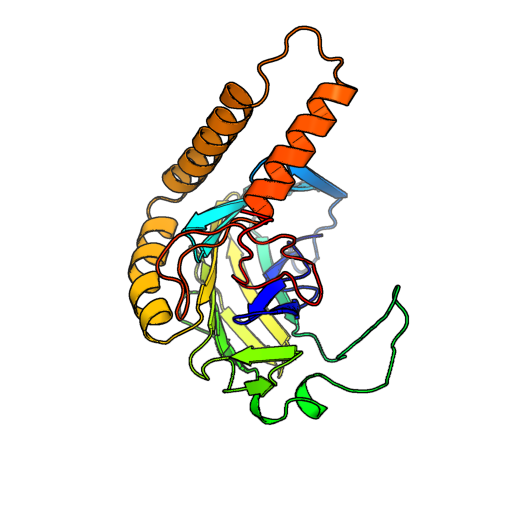? -11.877 -8.950 6.274 1.00 98.69 124 GLY A O 1
ATOM 977 N N . LEU A 1 125 ? -10.264 -8.266 4.890 1.00 98.88 125 LEU A N 1
ATOM 978 C CA . LEU A 1 125 ? -11.092 -8.317 3.684 1.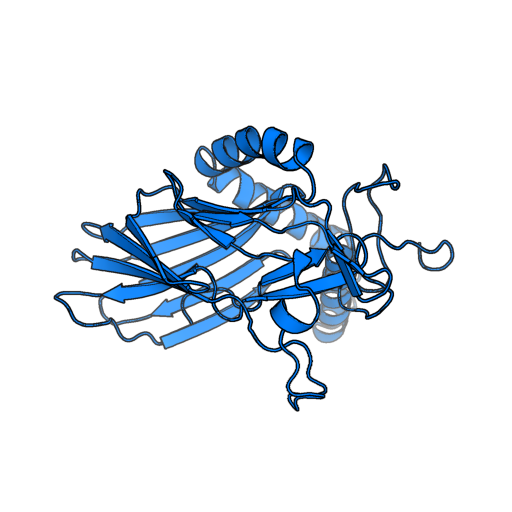00 98.88 125 LEU A CA 1
ATOM 979 C C . LEU A 1 125 ? -10.255 -8.556 2.431 1.00 98.88 125 LEU A C 1
ATOM 981 O O . LEU A 1 125 ? -9.030 -8.450 2.443 1.00 98.88 125 LEU A O 1
ATOM 985 N N . LYS A 1 126 ? -10.933 -8.818 1.319 1.00 98.88 126 LYS A N 1
ATOM 986 C CA . LYS A 1 126 ? -10.317 -8.836 -0.004 1.00 98.88 126 LYS A CA 1
ATOM 987 C C . LYS A 1 126 ? -11.202 -8.192 -1.058 1.00 98.88 126 LYS A C 1
ATOM 989 O O . LYS A 1 126 ? -12.423 -8.157 -0.910 1.00 98.88 126 LYS A O 1
ATOM 994 N N . VAL A 1 127 ? -10.577 -7.733 -2.133 1.00 98.94 127 VAL A N 1
ATOM 995 C CA . VAL A 1 127 ? -11.222 -7.336 -3.383 1.00 98.94 127 VAL A CA 1
ATOM 996 C C . VAL A 1 127 ? -10.844 -8.354 -4.447 1.00 98.94 127 VAL A C 1
ATOM 998 O O . VAL A 1 127 ? -9.659 -8.594 -4.659 1.00 98.94 127 VAL A O 1
ATOM 1001 N N . THR A 1 128 ? -11.829 -8.957 -5.103 1.00 98.94 128 THR A N 1
ATOM 1002 C CA . THR A 1 128 ? -11.611 -9.856 -6.244 1.00 98.94 128 THR A CA 1
ATOM 1003 C C . THR A 1 128 ? -11.915 -9.135 -7.548 1.00 98.94 128 THR A C 1
ATOM 1005 O O . THR A 1 128 ? -12.824 -8.298 -7.591 1.00 98.94 128 THR A O 1
ATOM 1008 N N . PHE A 1 129 ? -11.198 -9.501 -8.607 1.00 98.88 129 PHE A N 1
ATOM 1009 C CA . PHE A 1 129 ? -11.338 -8.905 -9.932 1.00 98.88 129 PHE A CA 1
ATOM 1010 C C . PHE A 1 129 ? -11.637 -9.978 -10.980 1.00 98.88 129 PHE A C 1
ATOM 1012 O O . PHE A 1 129 ? -10.904 -10.961 -11.087 1.00 98.88 129 PHE A O 1
ATOM 1019 N N . GLY A 1 130 ? -12.690 -9.770 -11.769 1.00 98.81 130 GLY A N 1
ATOM 1020 C CA . GLY A 1 130 ? -12.988 -10.587 -12.941 1.00 98.81 130 GLY A CA 1
ATOM 1021 C C . GLY A 1 130 ? -11.947 -10.403 -14.048 1.00 98.81 130 GLY A C 1
ATOM 1022 O O . GLY A 1 130 ? -11.056 -9.552 -13.959 1.00 98.81 130 GLY A O 1
ATOM 1023 N N . LYS A 1 131 ? -12.017 -11.252 -15.078 1.00 98.88 131 LYS A N 1
ATOM 1024 C CA . LYS A 1 131 ? -11.034 -11.290 -16.167 1.00 98.88 131 LYS A CA 1
ATOM 1025 C C . LYS A 1 131 ? -11.321 -10.188 -17.180 1.00 98.88 131 LYS A C 1
ATOM 1027 O O . LYS A 1 131 ? -12.326 -10.243 -17.875 1.00 98.88 131 LYS A O 1
ATOM 1032 N N . VAL A 1 132 ? -10.387 -9.258 -17.338 1.00 98.88 132 VAL A N 1
ATOM 1033 C CA . VAL A 1 132 ? -10.440 -8.189 -18.338 1.00 98.88 132 VAL A CA 1
ATOM 1034 C C . VAL A 1 132 ? -9.186 -8.270 -19.190 1.00 98.88 132 VAL A C 1
ATOM 1036 O O . VAL A 1 132 ? -8.077 -8.302 -18.663 1.00 98.88 132 VAL A O 1
ATOM 1039 N N . ARG A 1 133 ? -9.349 -8.331 -20.515 1.00 98.75 133 ARG A N 1
ATOM 1040 C CA . ARG A 1 133 ? -8.243 -8.329 -21.488 1.00 98.75 133 ARG A CA 1
ATOM 1041 C C . ARG A 1 133 ? -8.310 -7.087 -22.381 1.00 98.75 133 ARG A C 1
ATOM 1043 O O . ARG A 1 133 ? -8.258 -7.203 -23.602 1.00 98.75 133 ARG A O 1
ATOM 1050 N N . ALA A 1 134 ? -8.454 -5.909 -21.776 1.00 98.56 134 ALA A N 1
ATOM 1051 C CA . ALA A 1 134 ? -8.394 -4.639 -22.491 1.00 98.56 134 ALA A CA 1
ATOM 1052 C C . ALA A 1 134 ? -6.923 -4.324 -22.789 1.00 98.56 134 ALA A C 1
ATOM 1054 O O . ALA A 1 134 ? -6.219 -3.766 -21.948 1.00 98.56 134 ALA A O 1
ATOM 1055 N N . THR A 1 135 ? -6.461 -4.747 -23.972 1.00 98.25 135 THR A N 1
ATOM 1056 C CA . THR A 1 135 ? -5.048 -4.778 -24.404 1.00 98.25 135 THR A CA 1
ATOM 1057 C C . THR A 1 135 ? -4.264 -3.517 -24.074 1.00 98.25 135 THR A C 1
ATOM 1059 O O . THR A 1 135 ? -3.077 -3.600 -23.783 1.00 98.25 135 THR A O 1
ATOM 1062 N N . TRP A 1 136 ? -4.927 -2.366 -24.109 1.00 98.31 136 TRP A N 1
ATOM 1063 C CA . TRP A 1 136 ? -4.303 -1.057 -24.024 1.00 98.31 136 TRP A CA 1
ATOM 1064 C C . TRP A 1 136 ? -4.525 -0.342 -22.690 1.00 98.31 136 TRP A C 1
ATOM 1066 O O . TRP A 1 136 ? -4.008 0.762 -22.524 1.00 98.31 136 TRP A O 1
ATOM 1076 N N . ASP A 1 137 ? -5.267 -0.936 -21.748 1.00 98.06 137 ASP A N 1
ATOM 1077 C CA . ASP A 1 137 ? -5.795 -0.204 -20.589 1.00 98.06 137 ASP A CA 1
ATOM 1078 C C . ASP A 1 137 ? -5.799 -1.012 -19.283 1.00 98.06 137 ASP A C 1
ATOM 1080 O O . ASP A 1 137 ? -5.331 -0.531 -18.249 1.00 98.06 137 ASP A O 1
ATOM 1084 N N . LEU A 1 138 ? -6.334 -2.238 -19.304 1.00 98.75 138 LEU A N 1
ATOM 1085 C CA . LEU A 1 138 ? -6.577 -3.033 -18.100 1.00 98.75 138 LEU A CA 1
ATOM 1086 C C . LEU A 1 138 ? -6.487 -4.528 -18.406 1.00 98.75 138 LEU A C 1
ATOM 1088 O O . LEU A 1 138 ? -7.297 -5.085 -19.152 1.00 98.75 138 LEU A O 1
ATOM 1092 N N . LEU A 1 139 ? -5.519 -5.185 -17.772 1.00 98.81 139 LEU A N 1
ATOM 1093 C CA . LEU A 1 139 ? -5.267 -6.609 -17.930 1.00 98.81 139 LEU A CA 1
ATOM 1094 C C . LEU A 1 139 ? -5.326 -7.311 -16.574 1.00 98.81 139 LEU A C 1
ATOM 1096 O O . LEU A 1 139 ? -4.531 -7.034 -15.676 1.00 98.81 139 LEU A O 1
ATOM 1100 N N . THR A 1 140 ? -6.273 -8.231 -16.437 1.00 98.88 140 THR A N 1
ATOM 1101 C CA . THR A 1 140 ? -6.404 -9.107 -15.274 1.00 98.88 140 THR A CA 1
ATOM 1102 C C . THR A 1 140 ? -6.595 -10.555 -15.708 1.00 98.88 140 THR A C 1
ATOM 1104 O O . THR A 1 140 ? -7.081 -10.862 -16.805 1.00 98.88 140 THR A O 1
ATOM 1107 N N . SER A 1 141 ? -6.213 -11.473 -14.824 1.00 98.62 141 SER A N 1
ATOM 1108 C CA . SER A 1 141 ? -6.329 -12.917 -15.042 1.00 98.62 141 SER A CA 1
ATOM 1109 C C . SER A 1 141 ? -7.749 -13.447 -14.813 1.00 98.62 141 SER A C 1
ATOM 1111 O O . SER A 1 141 ? -8.119 -14.467 -15.393 1.00 98.62 141 SER A O 1
ATOM 1113 N N . GLY A 1 142 ? -8.547 -12.749 -13.996 1.00 98.69 142 GLY A N 1
ATOM 1114 C CA . GLY A 1 142 ? -9.795 -13.257 -13.408 1.00 98.69 142 GLY A CA 1
ATOM 1115 C C . GLY A 1 142 ? -9.607 -13.979 -12.074 1.00 98.69 142 GLY A C 1
ATOM 1116 O O . GLY A 1 142 ? -10.582 -14.397 -11.460 1.00 98.69 142 GLY A O 1
ATOM 1117 N N . GLU A 1 143 ? -8.361 -14.112 -11.626 1.00 98.81 143 GLU A N 1
ATOM 1118 C CA . GLU A 1 143 ? -7.980 -14.735 -10.355 1.00 98.81 143 GLU A CA 1
ATOM 1119 C C . GLU A 1 143 ? -7.263 -13.742 -9.431 1.00 98.81 143 GLU A C 1
ATOM 1121 O O . GLU A 1 143 ? -6.836 -14.100 -8.335 1.00 98.81 143 GLU A O 1
ATOM 1126 N N . SER A 1 144 ? -7.072 -12.505 -9.897 1.00 98.81 144 SER A N 1
ATOM 1127 C CA . SER A 1 144 ? -6.334 -11.488 -9.166 1.00 98.81 144 SER A CA 1
ATOM 1128 C C . SER A 1 144 ? -7.132 -10.956 -7.979 1.00 98.81 144 SER A C 1
ATOM 1130 O O . SER A 1 144 ? -8.345 -10.738 -8.074 1.00 98.81 144 SER A O 1
ATOM 1132 N N . GLU A 1 145 ? -6.430 -10.680 -6.883 1.00 98.94 145 GLU A N 1
ATOM 1133 C CA . GLU A 1 145 ? -7.006 -10.171 -5.642 1.00 98.94 145 GLU A CA 1
ATOM 1134 C C . GLU A 1 145 ? -6.183 -9.012 -5.063 1.00 98.94 145 GLU A C 1
ATOM 1136 O O . GLU A 1 145 ? -4.957 -8.967 -5.192 1.00 98.94 145 GLU A O 1
ATOM 1141 N N . TYR A 1 146 ? -6.862 -8.101 -4.365 1.00 98.94 146 TYR A N 1
ATOM 1142 C CA . TYR A 1 146 ? -6.2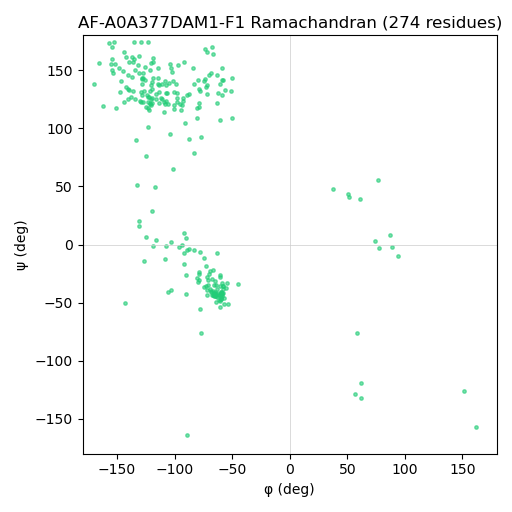47 -7.194 -3.400 1.00 98.94 146 TYR A CA 1
ATOM 1143 C C . TYR A 1 146 ? -6.666 -7.610 -1.989 1.00 98.94 146 TYR A C 1
ATOM 1145 O O . TYR A 1 146 ? -7.846 -7.540 -1.652 1.00 98.94 146 TYR A O 1
ATOM 1153 N N . GLN A 1 147 ? -5.723 -8.066 -1.171 1.00 98.94 147 GLN A N 1
ATOM 1154 C CA . GLN A 1 147 ? -5.992 -8.617 0.158 1.00 98.94 147 GLN A CA 1
ATOM 1155 C C . GLN A 1 147 ? -5.523 -7.678 1.270 1.00 98.94 147 GLN A C 1
ATOM 1157 O O . GLN A 1 147 ? -4.442 -7.093 1.180 1.00 98.94 147 GLN A O 1
ATOM 1162 N N . VAL A 1 148 ? -6.325 -7.597 2.333 1.00 98.94 148 VAL A N 1
ATOM 1163 C CA . VAL A 1 148 ? -6.035 -6.882 3.579 1.00 98.94 148 VAL A CA 1
ATOM 1164 C C . VAL A 1 148 ? -6.122 -7.870 4.738 1.00 98.94 148 VAL A C 1
ATOM 1166 O O . VAL A 1 148 ? -7.212 -8.365 5.026 1.00 98.94 148 VAL A O 1
ATOM 1169 N N . HIS A 1 149 ? -5.006 -8.119 5.425 1.00 98.94 149 HIS A N 1
ATOM 1170 C CA . HIS A 1 149 ? -4.980 -8.945 6.640 1.00 98.94 149 HIS A CA 1
ATOM 1171 C C . HIS A 1 149 ? -4.454 -8.138 7.817 1.00 98.94 149 HIS A C 1
ATOM 1173 O O . HIS A 1 149 ? -3.469 -7.416 7.679 1.00 98.94 149 HIS A O 1
ATOM 1179 N N . LYS A 1 150 ? -5.081 -8.278 8.981 1.00 98.88 150 LYS A N 1
ATOM 1180 C CA . LYS A 1 150 ? -4.752 -7.528 10.191 1.00 98.88 150 LYS A CA 1
ATOM 1181 C C . LYS A 1 150 ? -4.371 -8.454 11.336 1.00 98.88 150 LYS A C 1
ATOM 1183 O O . LYS A 1 150 ? -4.885 -9.561 11.466 1.00 98.88 150 LYS A O 1
ATOM 1188 N N . SER A 1 151 ? -3.501 -7.965 12.214 1.00 98.75 151 SER A N 1
ATOM 1189 C CA . SER A 1 151 ? -3.105 -8.667 13.439 1.00 98.75 151 SER A CA 1
ATOM 1190 C C . SER A 1 151 ? -4.180 -8.650 14.531 1.00 98.75 151 SER A C 1
ATOM 1192 O O . SER A 1 151 ? -4.035 -9.363 15.521 1.00 98.75 151 SER A O 1
ATOM 1194 N N . LEU A 1 152 ? -5.227 -7.829 14.382 1.00 97.81 152 LEU A N 1
ATOM 1195 C CA . LEU A 1 152 ? -6.374 -7.788 15.288 1.00 97.81 152 LEU A CA 1
ATOM 1196 C C . LEU A 1 152 ? -7.661 -8.239 14.579 1.00 97.81 152 LEU A C 1
ATOM 1198 O O . LEU A 1 152 ? -7.860 -7.878 13.415 1.00 97.81 152 LEU A O 1
ATOM 1202 N N . PRO A 1 153 ? -8.560 -8.965 15.268 1.00 98.31 153 PRO A N 1
ATOM 1203 C CA . PRO A 1 153 ? -9.893 -9.250 14.752 1.00 98.31 153 PRO A CA 1
ATOM 1204 C C . PRO A 1 153 ? -10.680 -7.961 14.498 1.00 98.31 153 PRO A C 1
ATOM 1206 O O . PRO A 1 153 ? -10.675 -7.051 15.327 1.00 98.31 153 PRO A O 1
ATOM 1209 N N . VAL A 1 154 ? -11.391 -7.912 13.373 1.00 98.25 154 VAL A N 1
ATOM 1210 C CA . VAL A 1 154 ? -12.286 -6.809 13.008 1.00 98.25 154 VAL A CA 1
ATOM 1211 C C . VAL A 1 154 ? -13.637 -7.358 12.568 1.00 98.25 154 VAL A C 1
ATOM 1213 O O . VAL A 1 154 ? -13.718 -8.436 11.981 1.00 98.25 154 VAL A O 1
ATOM 1216 N N . GLN A 1 155 ? -14.701 -6.608 12.834 1.00 98.50 155 GLN A N 1
ATOM 1217 C CA . GLN A 1 155 ? -16.014 -6.857 12.246 1.00 98.50 155 GLN A CA 1
ATOM 1218 C C . GLN A 1 155 ? -16.162 -5.980 11.010 1.00 98.50 155 GLN A C 1
ATOM 1220 O O . GLN A 1 155 ? -16.061 -4.762 11.125 1.00 98.50 155 GLN A O 1
ATOM 1225 N N . THR A 1 156 ? -16.379 -6.585 9.842 1.00 98.75 156 THR A N 1
ATOM 1226 C CA . THR A 1 156 ? -16.454 -5.863 8.566 1.00 98.75 156 THR A CA 1
ATOM 1227 C C . THR A 1 156 ? -17.856 -5.929 7.979 1.00 98.75 156 THR A C 1
ATOM 1229 O O . THR A 1 156 ? -18.361 -7.008 7.673 1.00 98.75 156 THR A O 1
ATOM 1232 N N . GLU A 1 157 ? -18.450 -4.761 7.762 1.00 98.69 157 GLU A N 1
ATOM 1233 C CA . GLU A 1 157 ? -19.673 -4.570 6.991 1.00 98.69 157 GLU A CA 1
ATOM 1234 C C . GLU A 1 157 ? -19.324 -4.103 5.571 1.00 98.69 157 GLU A C 1
ATOM 1236 O O . GLU A 1 157 ? -18.443 -3.261 5.372 1.00 98.69 157 GLU A O 1
ATOM 1241 N N . ILE A 1 158 ? -20.015 -4.651 4.570 1.00 98.75 158 ILE A N 1
ATOM 1242 C CA . ILE A 1 158 ? -19.826 -4.316 3.154 1.00 98.75 158 ILE A CA 1
ATOM 1243 C C . ILE A 1 158 ? -21.143 -3.812 2.590 1.00 98.75 158 ILE A C 1
ATOM 1245 O O . ILE A 1 158 ? -22.181 -4.454 2.741 1.00 98.75 158 ILE A O 1
ATOM 1249 N N . ASN A 1 159 ? -21.085 -2.689 1.882 1.00 98.12 159 ASN A N 1
ATOM 1250 C CA . ASN A 1 159 ? -22.237 -2.091 1.230 1.00 98.12 159 ASN A CA 1
ATOM 1251 C C . ASN A 1 159 ? -21.860 -1.709 -0.207 1.00 98.12 159 ASN A C 1
ATOM 1253 O O . ASN A 1 159 ? -21.345 -0.625 -0.469 1.00 98.12 159 ASN A O 1
ATOM 1257 N N . GLY A 1 160 ? -22.056 -2.643 -1.139 1.00 97.69 160 GLY A N 1
ATOM 1258 C CA . GLY A 1 160 ? -21.613 -2.484 -2.525 1.00 97.69 160 GLY A CA 1
ATOM 1259 C C . GLY A 1 160 ? -20.091 -2.341 -2.619 1.00 97.69 160 GLY A C 1
ATOM 1260 O O . GLY A 1 160 ? -19.354 -3.234 -2.203 1.00 97.69 160 GLY A O 1
ATOM 1261 N N . ASN A 1 161 ? -19.633 -1.203 -3.145 1.00 98.44 161 ASN A N 1
ATOM 1262 C CA . ASN A 1 161 ? -18.218 -0.898 -3.376 1.00 98.44 161 ASN A CA 1
ATOM 1263 C C . ASN A 1 161 ? -17.536 -0.164 -2.210 1.00 98.44 161 ASN A C 1
ATOM 1265 O O . ASN A 1 161 ? -16.397 0.282 -2.356 1.00 98.44 161 ASN A O 1
ATOM 1269 N N . ARG A 1 162 ? -18.200 -0.063 -1.053 1.00 98.75 162 ARG A N 1
ATOM 1270 C CA . ARG A 1 162 ? -17.635 0.477 0.191 1.00 98.75 162 ARG A CA 1
ATOM 1271 C C . ARG A 1 162 ? -17.662 -0.548 1.320 1.00 98.75 162 ARG A C 1
ATOM 1273 O O . ARG A 1 162 ? -18.496 -1.455 1.330 1.00 98.75 162 ARG A O 1
ATOM 1280 N N . PHE A 1 163 ? -16.777 -0.373 2.292 1.00 98.81 163 PHE A N 1
ATOM 1281 C CA . PHE A 1 163 ? -16.750 -1.180 3.508 1.00 98.81 163 PHE A CA 1
ATOM 1282 C C . PHE A 1 163 ? -16.522 -0.326 4.754 1.00 98.81 163 PHE A C 1
ATOM 1284 O O . PHE A 1 163 ? -16.019 0.799 4.689 1.00 98.81 163 PHE A O 1
ATOM 1291 N N . THR A 1 164 ? -16.868 -0.888 5.906 1.00 98.88 164 THR A N 1
ATOM 1292 C CA . THR A 1 164 ? -16.497 -0.366 7.219 1.00 98.88 164 THR A CA 1
ATOM 1293 C C . THR A 1 164 ? -16.081 -1.528 8.108 1.00 98.88 164 THR A C 1
ATOM 1295 O O . THR A 1 164 ? -16.815 -2.502 8.238 1.00 98.88 164 THR A O 1
ATOM 1298 N N . SER A 1 165 ? -14.893 -1.443 8.698 1.00 98.81 165 SER A N 1
ATOM 1299 C CA . SER A 1 165 ? -14.369 -2.429 9.643 1.00 98.81 165 SER A CA 1
ATOM 1300 C C . SER A 1 165 ? -14.239 -1.803 11.022 1.00 98.81 165 SER A C 1
ATOM 1302 O O . SER A 1 165 ? -13.760 -0.677 11.129 1.00 98.81 165 SER A O 1
ATOM 1304 N N . MET A 1 166 ? -14.620 -2.524 12.073 1.00 98.75 166 MET A N 1
ATOM 1305 C CA . MET A 1 166 ? -14.622 -2.021 13.447 1.00 98.75 166 MET A CA 1
ATOM 1306 C C . MET A 1 166 ? -13.858 -2.950 14.390 1.00 98.75 166 MET A C 1
ATOM 1308 O O . MET A 1 166 ? -13.935 -4.174 14.259 1.00 98.75 166 MET A O 1
ATOM 1312 N N . ALA A 1 167 ? -13.147 -2.372 15.356 1.00 98.69 167 ALA A N 1
ATOM 1313 C CA . ALA A 1 167 ? -12.565 -3.094 16.486 1.00 98.69 167 ALA A CA 1
ATOM 1314 C C . ALA A 1 167 ? -12.520 -2.216 17.737 1.00 98.69 167 ALA A C 1
ATOM 1316 O O . ALA A 1 167 ? -12.384 -1.000 17.642 1.00 98.69 167 ALA A O 1
ATOM 1317 N N . HIS A 1 168 ? -12.569 -2.852 18.904 1.00 98.62 168 HIS A N 1
ATOM 1318 C CA . HIS A 1 168 ? -12.400 -2.193 20.194 1.00 98.62 168 HIS A CA 1
ATOM 1319 C C . HIS A 1 168 ? -11.012 -2.498 20.766 1.00 98.62 168 HIS A C 1
ATOM 1321 O O . HIS A 1 168 ? -10.551 -3.641 20.697 1.00 98.62 168 HIS A O 1
ATOM 1327 N N . ILE A 1 169 ? -10.354 -1.496 21.349 1.00 98.69 169 ILE A N 1
ATOM 1328 C CA . ILE A 1 169 ? -9.075 -1.651 22.054 1.00 98.69 169 ILE A CA 1
ATOM 1329 C C . ILE A 1 169 ? -9.169 -1.036 23.451 1.00 98.69 169 ILE A C 1
ATOM 1331 O O . ILE A 1 169 ? -9.771 0.015 23.636 1.00 98.69 169 ILE A O 1
ATOM 1335 N N . ASN A 1 170 ? -8.530 -1.664 24.440 1.00 98.38 170 ASN A N 1
ATOM 1336 C CA . ASN A 1 170 ? -8.616 -1.231 25.844 1.00 98.38 170 ASN A CA 1
ATOM 1337 C C . ASN A 1 170 ? -7.646 -0.087 26.207 1.00 98.38 170 ASN A C 1
ATOM 1339 O O . ASN A 1 170 ? -7.660 0.401 27.334 1.00 98.38 170 ASN A O 1
ATOM 1343 N N . GLY A 1 171 ? -6.776 0.317 25.281 1.00 97.75 171 GLY A N 1
ATOM 1344 C CA . GLY A 1 171 ? -5.733 1.316 25.496 1.00 97.75 171 GLY A CA 1
ATOM 1345 C C . GLY A 1 171 ? -4.652 1.222 24.426 1.00 97.75 171 GLY A C 1
ATOM 1346 O O . GLY A 1 171 ? -4.896 0.702 23.339 1.00 97.75 171 GLY A O 1
ATOM 1347 N N . SER A 1 172 ? -3.452 1.711 24.742 1.00 98.75 172 SER A N 1
ATOM 1348 C CA . SER A 1 172 ? -2.306 1.695 23.822 1.00 98.75 172 SER A CA 1
ATOM 1349 C C . SER A 1 172 ? -2.053 0.310 23.214 1.00 98.75 172 SER A C 1
ATOM 1351 O O . SER A 1 172 ? -2.000 -0.692 23.927 1.00 98.75 172 SER A O 1
ATOM 1353 N N . THR A 1 173 ? -1.871 0.255 21.897 1.00 98.69 173 THR A N 1
ATOM 1354 C CA . THR A 1 173 ? -1.619 -0.985 21.158 1.00 98.69 173 THR A CA 1
ATOM 1355 C C . THR A 1 173 ? -0.885 -0.708 19.851 1.00 98.69 173 THR A C 1
ATOM 1357 O O . THR A 1 173 ? -1.001 0.378 19.284 1.00 98.69 173 THR A O 1
ATOM 1360 N N . THR A 1 174 ? -0.167 -1.704 19.341 1.00 98.88 174 THR A N 1
ATOM 1361 C CA . THR A 1 174 ? 0.385 -1.681 17.984 1.00 98.88 174 THR A CA 1
ATOM 1362 C C . THR A 1 174 ? -0.270 -2.790 17.186 1.00 98.88 174 THR A C 1
ATOM 1364 O O . THR A 1 174 ? -0.231 -3.954 17.584 1.00 98.88 174 THR A O 1
ATOM 1367 N N . LEU A 1 175 ? -0.860 -2.430 16.051 1.00 98.44 175 LEU A N 1
ATOM 1368 C CA . LEU A 1 175 ? -1.429 -3.380 15.105 1.00 98.44 175 LEU A CA 1
ATOM 1369 C C . LEU A 1 175 ? -0.663 -3.360 13.787 1.00 98.44 175 LEU A C 1
ATOM 1371 O O . LEU A 1 175 ? -0.094 -2.343 13.386 1.00 98.44 175 LEU A O 1
ATOM 1375 N N . TYR A 1 176 ? -0.684 -4.500 13.112 1.00 98.94 176 TYR A N 1
ATOM 1376 C CA . TYR A 1 176 ? -0.017 -4.717 11.842 1.00 98.94 176 TYR A CA 1
ATOM 1377 C C . TYR A 1 176 ? -1.045 -5.086 10.787 1.00 98.94 176 TYR A C 1
ATOM 1379 O O . TYR A 1 176 ? -1.925 -5.909 11.037 1.00 98.94 176 TYR A O 1
ATOM 1387 N N . THR A 1 177 ? -0.939 -4.463 9.619 1.00 98.94 177 THR A N 1
ATOM 1388 C CA . THR A 1 177 ? -1.799 -4.747 8.470 1.00 98.94 177 THR A CA 1
ATOM 1389 C C . THR A 1 177 ? -0.938 -5.048 7.255 1.00 98.94 177 THR A C 1
ATOM 1391 O O . THR A 1 177 ? 0.003 -4.310 6.972 1.00 98.94 177 THR A O 1
ATOM 1394 N N . THR A 1 178 ? -1.241 -6.121 6.533 1.00 98.94 178 THR A N 1
ATOM 1395 C CA . THR A 1 178 ? -0.627 -6.402 5.237 1.00 98.94 178 THR A CA 1
ATOM 1396 C C . THR A 1 178 ? -1.572 -6.026 4.107 1.00 98.94 178 THR A C 1
ATOM 1398 O O . THR A 1 178 ? -2.777 -6.266 4.186 1.00 98.94 178 THR A O 1
ATOM 1401 N N . TYR A 1 179 ? -1.010 -5.461 3.040 1.00 98.94 179 TYR A N 1
ATOM 1402 C CA . TYR A 1 179 ? -1.721 -5.148 1.805 1.00 98.94 179 TYR A CA 1
ATOM 1403 C C . TYR A 1 179 ? -1.053 -5.876 0.648 1.00 98.94 179 TYR A C 1
ATOM 1405 O O . TYR A 1 179 ? 0.134 -5.659 0.402 1.00 98.94 179 TYR A O 1
ATOM 1413 N N . SER A 1 180 ? -1.793 -6.732 -0.057 1.00 98.94 180 SER A N 1
ATOM 1414 C CA . SER A 1 180 ? -1.216 -7.583 -1.105 1.00 98.94 180 SER A CA 1
ATOM 1415 C C . SER A 1 180 ? -2.001 -7.498 -2.403 1.00 98.94 180 SER A C 1
ATOM 1417 O O . SER A 1 180 ? -3.188 -7.802 -2.401 1.00 98.94 180 SER A O 1
ATOM 1419 N N . HIS A 1 181 ? -1.347 -7.133 -3.508 1.00 98.88 181 HIS A N 1
ATOM 1420 C CA . HIS A 1 181 ? -1.917 -7.273 -4.851 1.00 98.88 181 HIS A CA 1
ATOM 1421 C C . HIS A 1 181 ? -1.330 -8.522 -5.506 1.00 98.88 181 HIS A C 1
ATOM 1423 O O . HIS A 1 181 ? -0.119 -8.603 -5.704 1.00 98.88 181 HIS A O 1
ATOM 1429 N N . LEU A 1 182 ? -2.184 -9.497 -5.806 1.00 98.88 182 LEU A N 1
ATOM 1430 C CA . LEU A 1 182 ? -1.809 -10.841 -6.245 1.00 98.88 182 LEU A CA 1
ATOM 1431 C C . LEU A 1 182 ? -2.473 -11.099 -7.591 1.00 98.88 182 LEU A C 1
ATOM 1433 O O . LEU A 1 182 ? -3.687 -10.970 -7.700 1.00 98.88 182 LEU A O 1
ATOM 1437 N N . LEU A 1 183 ? -1.691 -11.413 -8.625 1.00 98.75 183 LEU A N 1
ATOM 1438 C CA . LEU A 1 183 ? -2.159 -11.354 -10.014 1.00 98.75 183 LEU A CA 1
ATOM 1439 C C . LEU A 1 183 ? -2.731 -12.687 -10.522 1.00 98.75 183 LEU A C 1
ATOM 1441 O O . LEU A 1 183 ? -3.412 -12.710 -11.544 1.00 98.75 183 LEU A O 1
ATOM 1445 N N . THR A 1 184 ? -2.457 -13.800 -9.841 1.00 98.81 184 THR A N 1
ATOM 1446 C CA . THR A 1 184 ? -2.872 -15.159 -10.243 1.00 98.81 184 THR A CA 1
ATOM 1447 C C . THR A 1 184 ? -3.257 -15.995 -9.028 1.00 98.81 184 THR A C 1
ATOM 1449 O O . THR A 1 184 ? -2.810 -15.705 -7.913 1.00 98.81 184 THR A O 1
ATOM 1452 N N . ALA A 1 185 ? -3.996 -17.088 -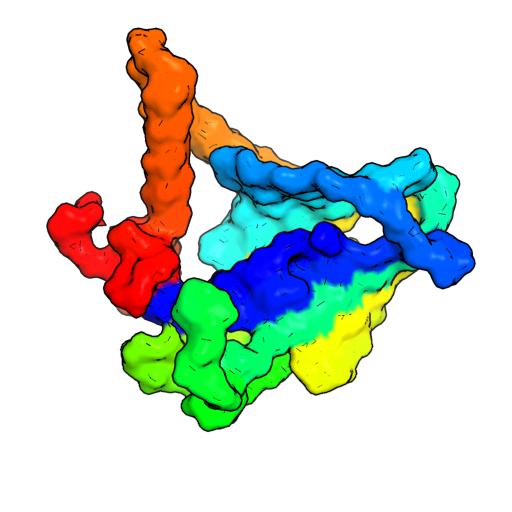9.230 1.00 98.69 185 ALA A N 1
ATOM 1453 C CA . ALA A 1 185 ? -4.324 -18.016 -8.148 1.00 98.69 185 ALA A CA 1
ATOM 1454 C C . ALA A 1 185 ? -3.071 -18.611 -7.471 1.00 98.69 185 ALA A C 1
ATOM 1456 O O . ALA A 1 185 ? -3.062 -18.849 -6.259 1.00 98.69 185 ALA A O 1
ATOM 1457 N N . GLN A 1 186 ? -1.985 -18.823 -8.223 1.00 98.62 186 GLN A N 1
ATOM 1458 C CA . GLN A 1 186 ? -0.728 -19.338 -7.673 1.00 98.62 186 GLN A CA 1
ATOM 1459 C C . GLN A 1 186 ? -0.054 -18.312 -6.755 1.00 98.62 186 GLN A C 1
ATOM 1461 O O . GLN A 1 186 ? 0.445 -18.684 -5.691 1.00 98.62 186 GLN A O 1
ATOM 1466 N N . GLU A 1 187 ? -0.066 -17.027 -7.130 1.00 98.75 187 GLU A N 1
ATOM 1467 C CA . GLU A 1 187 ? 0.400 -15.947 -6.253 1.00 98.75 187 GLU A CA 1
ATOM 1468 C C . GLU A 1 187 ? -0.470 -15.846 -4.997 1.00 98.75 187 GLU A C 1
ATOM 1470 O O . GLU A 1 187 ? 0.074 -15.824 -3.894 1.00 98.75 187 GLU A O 1
ATOM 1475 N N . VAL A 1 188 ? -1.801 -15.898 -5.148 1.00 98.81 188 VAL A N 1
ATOM 1476 C CA . VAL A 1 188 ? -2.751 -15.904 -4.024 1.00 98.81 188 VAL A CA 1
ATOM 1477 C C . VAL A 1 188 ? -2.419 -17.009 -3.026 1.00 98.81 188 VAL A C 1
ATOM 1479 O O . VAL A 1 188 ? -2.272 -16.733 -1.835 1.00 98.81 188 VAL A O 1
ATOM 1482 N N . SER A 1 189 ? -2.248 -18.246 -3.502 1.00 98.62 189 SER A N 1
ATOM 1483 C CA . SER A 1 189 ? -1.941 -19.396 -2.648 1.00 98.62 189 SER A CA 1
ATOM 1484 C C . SER A 1 189 ? -0.568 -19.286 -1.982 1.00 98.62 189 SER A C 1
ATOM 1486 O O . SER A 1 189 ? -0.432 -19.630 -0.806 1.00 98.62 189 SER A O 1
ATOM 1488 N N . LYS A 1 190 ? 0.458 -18.843 -2.718 1.00 98.50 190 LYS A N 1
ATOM 1489 C CA . LYS A 1 190 ? 1.832 -18.744 -2.208 1.00 98.50 190 LYS A CA 1
ATOM 1490 C C . LYS A 1 190 ? 1.958 -17.660 -1.138 1.00 98.50 190 LYS A C 1
ATOM 1492 O O . LYS A 1 190 ? 2.634 -17.876 -0.130 1.00 98.50 190 LYS A O 1
ATOM 1497 N N . GLU A 1 191 ? 1.291 -16.522 -1.327 1.00 98.75 191 GLU A N 1
ATOM 1498 C CA . GLU A 1 191 ? 1.447 -15.377 -0.429 1.00 98.75 191 GLU A CA 1
ATOM 1499 C C . GLU A 1 191 ? 0.848 -15.624 0.957 1.00 98.75 191 GLU A C 1
ATOM 1501 O O . GLU A 1 191 ? 1.323 -15.047 1.928 1.00 98.75 191 GLU A O 1
ATOM 1506 N N . GLN A 1 192 ? -0.110 -16.547 1.109 1.00 98.75 192 GLN A N 1
ATOM 1507 C CA . GLN A 1 192 ? -0.741 -16.813 2.410 1.00 98.75 192 GLN A CA 1
ATOM 1508 C C . GLN A 1 192 ? 0.262 -17.217 3.499 1.00 98.75 192 GLN A C 1
ATOM 1510 O O . GLN A 1 192 ? 0.080 -16.876 4.668 1.00 98.75 192 GLN A O 1
ATOM 1515 N N . MET A 1 193 ? 1.317 -17.962 3.147 1.00 98.44 193 MET A N 1
ATOM 1516 C CA . MET A 1 193 ? 2.374 -18.299 4.107 1.00 98.44 193 MET A CA 1
ATOM 1517 C C . MET A 1 193 ? 3.237 -17.078 4.439 1.00 98.44 193 MET A C 1
ATOM 1519 O O . MET A 1 193 ? 3.571 -16.890 5.606 1.00 98.44 193 MET A O 1
ATOM 1523 N N . GLN A 1 194 ? 3.537 -16.234 3.446 1.00 98.81 194 GLN A N 1
ATOM 1524 C CA . GLN A 1 194 ? 4.302 -15.002 3.647 1.00 98.81 194 GLN A CA 1
ATOM 1525 C C . GLN A 1 194 ? 3.530 -14.012 4.526 1.00 98.81 194 GLN A C 1
ATOM 1527 O O . GLN A 1 194 ? 4.085 -13.500 5.486 1.00 98.81 194 GLN A O 1
ATOM 1532 N N . ILE A 1 195 ? 2.231 -13.817 4.283 1.00 98.88 195 ILE A N 1
ATOM 1533 C CA . ILE A 1 195 ? 1.358 -12.958 5.099 1.00 98.88 195 ILE A CA 1
ATOM 1534 C C . ILE A 1 195 ? 1.361 -13.402 6.565 1.00 98.88 195 ILE A C 1
ATOM 1536 O O . ILE A 1 195 ? 1.532 -12.570 7.456 1.00 98.88 195 ILE A O 1
ATOM 1540 N N . ARG A 1 196 ? 1.228 -14.711 6.831 1.00 98.81 196 ARG A N 1
ATOM 1541 C CA . ARG A 1 196 ? 1.306 -15.244 8.201 1.00 98.81 196 ARG A CA 1
ATOM 1542 C C . ARG A 1 196 ? 2.659 -14.969 8.850 1.00 98.81 196 ARG A C 1
ATOM 1544 O O . ARG A 1 196 ? 2.694 -14.581 10.013 1.00 98.81 196 ARG A O 1
ATOM 1551 N N . ASP A 1 197 ? 3.749 -15.160 8.115 1.00 98.81 197 ASP A N 1
ATOM 1552 C CA . ASP A 1 197 ? 5.098 -14.921 8.628 1.00 98.81 197 ASP A CA 1
ATOM 1553 C C . ASP A 1 197 ? 5.361 -13.433 8.913 1.00 98.81 197 ASP A C 1
ATOM 1555 O O . ASP A 1 197 ? 5.913 -13.086 9.957 1.00 98.81 197 ASP A O 1
ATOM 1559 N N . ILE A 1 198 ? 4.878 -12.544 8.040 1.00 98.88 198 ILE A N 1
ATOM 1560 C CA . ILE A 1 198 ? 4.944 -11.089 8.221 1.00 98.88 198 ILE A CA 1
ATOM 1561 C C . ILE A 1 198 ? 4.201 -10.667 9.486 1.00 98.88 198 ILE A C 1
ATOM 1563 O O . ILE A 1 198 ? 4.759 -9.933 10.297 1.00 98.88 198 ILE A O 1
ATOM 1567 N N . LEU A 1 199 ? 2.967 -11.139 9.682 1.00 98.81 199 LEU A N 1
ATOM 1568 C CA . LEU A 1 199 ? 2.174 -10.795 10.865 1.00 98.81 199 LEU A CA 1
ATOM 1569 C C . LEU A 1 199 ? 2.725 -11.429 12.154 1.00 98.81 199 LEU A C 1
ATOM 1571 O O . LEU A 1 199 ? 2.525 -10.871 13.230 1.00 98.81 199 LEU A O 1
ATOM 1575 N N . ALA A 1 200 ? 3.445 -12.552 12.062 1.00 98.75 200 ALA A N 1
ATOM 1576 C CA . ALA A 1 200 ? 4.119 -13.174 13.202 1.00 98.75 200 ALA A CA 1
ATOM 1577 C C . ALA A 1 200 ? 5.445 -12.484 13.571 1.00 98.75 200 ALA A C 1
ATOM 1579 O O . ALA A 1 200 ? 5.841 -12.498 14.736 1.00 98.75 200 ALA A O 1
ATOM 1580 N N . ARG A 1 201 ? 6.151 -11.897 12.593 1.00 98.69 201 ARG A N 1
ATOM 1581 C CA . ARG A 1 201 ? 7.476 -11.274 12.775 1.00 98.69 201 ARG A CA 1
ATOM 1582 C C . ARG A 1 201 ? 7.571 -9.877 12.134 1.00 98.69 201 ARG A C 1
ATOM 1584 O O . ARG A 1 201 ? 8.526 -9.609 11.404 1.00 98.69 201 ARG A O 1
ATOM 1591 N N . PRO A 1 202 ? 6.645 -8.943 12.408 1.00 98.81 202 PRO A N 1
ATOM 1592 C CA . PRO A 1 202 ? 6.549 -7.687 11.658 1.00 98.81 202 PRO A CA 1
ATOM 1593 C C . PRO A 1 202 ? 7.789 -6.798 11.810 1.00 98.81 202 PRO A C 1
ATOM 1595 O O . PRO A 1 202 ? 8.263 -6.225 10.828 1.00 98.81 202 PRO A O 1
ATOM 1598 N N . ALA A 1 203 ? 8.380 -6.746 13.009 1.00 98.62 203 ALA A N 1
ATOM 1599 C CA . ALA A 1 203 ? 9.605 -5.988 13.267 1.00 98.62 203 ALA A CA 1
ATOM 1600 C C . ALA A 1 203 ? 10.772 -6.431 12.367 1.00 98.62 203 ALA A C 1
ATOM 1602 O O . ALA A 1 203 ? 11.504 -5.585 11.860 1.00 98.62 203 ALA A O 1
ATOM 1603 N N . PHE A 1 204 ? 10.902 -7.736 12.094 1.00 98.75 204 PHE A N 1
ATOM 1604 C CA . PHE A 1 204 ? 11.934 -8.258 11.195 1.00 98.75 204 PHE A CA 1
ATOM 1605 C C . PHE A 1 204 ? 11.799 -7.670 9.784 1.00 98.75 204 PHE A C 1
ATOM 1607 O O . PHE A 1 204 ? 12.785 -7.210 9.213 1.00 98.75 204 PHE A O 1
ATOM 1614 N N . TYR A 1 205 ? 10.580 -7.618 9.241 1.00 98.88 205 TYR A N 1
ATOM 1615 C CA . TYR A 1 205 ? 10.326 -7.067 7.907 1.00 98.88 205 TYR A CA 1
ATOM 1616 C C . TYR A 1 205 ? 10.518 -5.548 7.846 1.00 98.88 205 TYR A C 1
ATOM 1618 O O . TYR A 1 205 ? 11.073 -5.035 6.869 1.00 98.88 205 TYR A O 1
ATOM 1626 N N . LEU A 1 206 ? 10.117 -4.823 8.896 1.00 98.81 206 LEU A N 1
ATOM 1627 C CA . LEU A 1 206 ? 10.365 -3.383 9.002 1.00 98.81 206 LEU A CA 1
ATOM 1628 C C . LEU A 1 206 ? 11.872 -3.084 9.022 1.00 98.81 206 LEU A C 1
ATOM 1630 O O . LEU A 1 206 ? 12.333 -2.249 8.242 1.00 98.81 206 LEU A O 1
ATOM 1634 N N . THR A 1 207 ? 12.644 -3.804 9.842 1.00 98.81 207 THR A N 1
ATOM 1635 C CA . THR A 1 207 ? 14.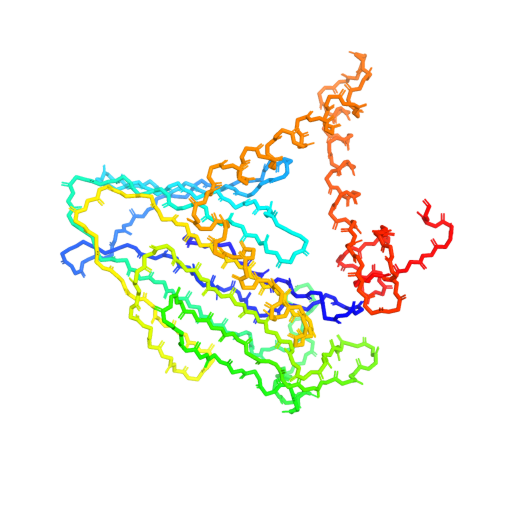106 -3.668 9.920 1.00 98.81 207 THR A CA 1
ATOM 1636 C C . THR A 1 207 ? 14.792 -4.082 8.619 1.00 98.81 207 THR A C 1
ATOM 1638 O O . THR A 1 207 ? 15.669 -3.362 8.147 1.00 98.81 207 THR A O 1
ATOM 1641 N N . ALA A 1 208 ? 14.367 -5.177 7.981 1.00 98.81 208 ALA A N 1
ATOM 1642 C CA . ALA A 1 208 ? 14.921 -5.607 6.697 1.00 98.81 208 ALA A CA 1
ATOM 1643 C C . ALA A 1 208 ? 14.736 -4.532 5.613 1.00 98.81 208 ALA A C 1
ATOM 1645 O O . ALA A 1 208 ? 15.654 -4.245 4.841 1.00 98.81 208 ALA A O 1
ATOM 1646 N N . SER A 1 209 ? 13.568 -3.881 5.576 1.00 98.81 209 SER A N 1
ATOM 1647 C CA . SER A 1 209 ? 13.356 -2.744 4.683 1.00 98.81 209 SER A CA 1
ATOM 1648 C C . SER A 1 209 ? 14.237 -1.548 5.051 1.00 98.81 209 SER A C 1
ATOM 1650 O O . SER A 1 209 ? 14.739 -0.903 4.138 1.00 98.81 209 SER A O 1
ATOM 1652 N N . GLN A 1 210 ? 14.409 -1.217 6.332 1.00 98.69 210 GLN A N 1
ATOM 1653 C CA . GLN A 1 210 ? 15.264 -0.100 6.757 1.00 98.69 210 GLN A CA 1
ATOM 1654 C C . GLN A 1 210 ? 16.718 -0.318 6.322 1.00 98.69 210 GLN A C 1
ATOM 1656 O O . GLN A 1 210 ? 17.257 0.498 5.579 1.00 98.69 210 GLN A O 1
ATOM 1661 N N . GLN A 1 211 ? 17.303 -1.463 6.684 1.00 98.81 211 GLN A N 1
ATOM 1662 C CA . GLN A 1 211 ? 18.698 -1.803 6.387 1.00 98.81 211 GLN A CA 1
ATOM 1663 C C . GLN A 1 211 ? 18.988 -1.816 4.884 1.00 98.81 211 GLN A C 1
ATOM 1665 O O . GLN A 1 211 ? 20.004 -1.285 4.441 1.00 98.81 211 GLN A O 1
ATOM 1670 N N . ARG A 1 212 ? 18.072 -2.365 4.078 1.00 98.81 212 ARG A N 1
ATOM 1671 C CA . ARG A 1 212 ? 18.208 -2.369 2.616 1.00 98.81 212 ARG A CA 1
ATOM 1672 C C . ARG A 1 212 ? 18.285 -0.952 2.042 1.00 98.81 212 ARG A C 1
ATOM 1674 O O . ARG A 1 212 ? 19.097 -0.692 1.160 1.00 98.81 212 ARG A O 1
ATOM 1681 N N . TRP A 1 213 ? 17.459 -0.033 2.541 1.00 98.81 213 TRP A N 1
ATOM 1682 C CA . TRP A 1 213 ? 17.476 1.357 2.079 1.00 98.81 213 TRP A CA 1
ATOM 1683 C C . TRP A 1 213 ? 18.679 2.143 2.604 1.00 98.81 213 TRP A C 1
ATOM 1685 O O . TRP A 1 213 ? 19.259 2.916 1.845 1.00 98.81 213 TRP A O 1
ATOM 1695 N N . GLU A 1 214 ? 19.117 1.903 3.840 1.00 98.75 214 GLU A N 1
ATOM 1696 C CA . GLU A 1 214 ? 20.387 2.438 4.349 1.00 98.75 214 GLU A CA 1
ATOM 1697 C C . GLU A 1 214 ? 21.569 1.989 3.483 1.00 98.75 214 GLU A C 1
ATOM 1699 O O . GLU A 1 214 ? 22.431 2.798 3.141 1.00 98.75 214 GLU A O 1
ATOM 1704 N N . GLU A 1 215 ? 21.587 0.723 3.062 1.00 98.88 215 GLU A N 1
ATOM 1705 C CA . GLU A 1 215 ? 22.621 0.195 2.176 1.00 98.88 215 GLU A CA 1
ATOM 1706 C C . GLU A 1 215 ? 22.598 0.862 0.792 1.00 98.88 215 GLU A C 1
ATOM 1708 O O . GLU A 1 215 ? 23.664 1.198 0.270 1.00 98.88 215 GLU A O 1
ATOM 1713 N N . TYR A 1 216 ? 21.417 1.116 0.212 1.00 98.75 216 TYR A N 1
ATOM 1714 C CA . TYR A 1 216 ? 21.305 1.859 -1.051 1.00 98.75 216 TYR A CA 1
ATOM 1715 C C . TYR A 1 216 ? 21.894 3.261 -0.945 1.00 98.75 216 TYR A C 1
ATOM 1717 O O . TYR A 1 216 ? 22.682 3.660 -1.801 1.00 98.75 216 TYR A O 1
ATOM 1725 N N . LEU A 1 217 ? 21.551 3.997 0.112 1.00 98.69 217 LEU A N 1
ATOM 1726 C CA . LEU A 1 217 ? 22.064 5.349 0.318 1.00 98.69 217 LEU A CA 1
ATOM 1727 C C . LEU A 1 217 ? 23.572 5.331 0.579 1.00 98.69 217 LEU A C 1
ATOM 1729 O O . LEU A 1 217 ? 24.304 6.106 -0.029 1.00 98.69 217 LEU A O 1
ATOM 1733 N N . LYS A 1 218 ? 24.057 4.397 1.404 1.00 98.75 218 LYS A N 1
ATOM 1734 C CA . LYS A 1 218 ? 25.488 4.234 1.690 1.00 98.75 218 LYS A CA 1
ATOM 1735 C C . LYS A 1 218 ? 26.306 3.939 0.431 1.00 98.75 218 LYS A C 1
ATOM 1737 O O . LYS A 1 218 ? 27.406 4.460 0.291 1.00 98.75 218 LYS A O 1
ATOM 1742 N N . LYS A 1 219 ? 25.795 3.091 -0.468 1.00 98.69 219 LYS A N 1
ATOM 1743 C CA . LYS A 1 219 ? 26.479 2.743 -1.724 1.00 98.69 219 LYS A CA 1
ATOM 1744 C C . LYS A 1 219 ? 26.327 3.810 -2.808 1.00 98.69 219 LYS A C 1
ATOM 1746 O O . LYS A 1 219 ? 27.221 3.939 -3.632 1.00 98.69 219 LYS A O 1
ATOM 1751 N N . GLY A 1 220 ? 25.201 4.522 -2.842 1.00 98.31 220 GLY A N 1
ATOM 1752 C CA . GLY A 1 220 ? 24.879 5.473 -3.909 1.00 98.31 220 GLY A CA 1
ATOM 1753 C C . GLY A 1 220 ? 25.347 6.908 -3.656 1.00 98.31 220 GLY A C 1
ATOM 1754 O O . GLY A 1 220 ? 25.575 7.646 -4.610 1.00 98.31 220 GLY A O 1
ATOM 1755 N N . LEU A 1 221 ? 25.496 7.326 -2.395 1.00 98.44 221 LEU A N 1
ATOM 1756 C CA . LEU A 1 221 ? 25.850 8.701 -2.019 1.00 98.44 221 LEU A CA 1
ATOM 1757 C C . LEU A 1 221 ? 27.332 8.813 -1.644 1.00 98.44 221 LEU A C 1
ATOM 1759 O O . LEU A 1 221 ? 27.687 9.067 -0.496 1.00 98.44 221 LEU A O 1
ATOM 1763 N N . THR A 1 222 ? 28.209 8.591 -2.620 1.00 98.62 222 THR A N 1
ATOM 1764 C CA . THR A 1 222 ? 29.662 8.490 -2.396 1.00 98.62 222 THR A CA 1
ATOM 1765 C C . THR A 1 222 ? 30.451 9.730 -2.807 1.00 98.62 222 THR A C 1
ATOM 1767 O O . THR A 1 222 ? 31.674 9.705 -2.720 1.00 98.62 222 THR A O 1
ATOM 1770 N N . ASN A 1 223 ? 29.794 10.793 -3.284 1.00 98.50 223 ASN A N 1
ATOM 1771 C CA . ASN A 1 223 ? 30.460 12.047 -3.635 1.00 98.50 223 ASN A CA 1
ATOM 1772 C C . ASN A 1 223 ? 30.486 12.996 -2.417 1.00 98.50 223 ASN A C 1
ATOM 1774 O O . ASN A 1 223 ? 29.444 13.582 -2.113 1.00 98.50 223 ASN A O 1
ATOM 1778 N N . PRO A 1 224 ? 31.632 13.166 -1.728 1.00 97.94 224 PRO A N 1
ATOM 1779 C CA . PRO A 1 224 ? 31.724 14.018 -0.542 1.00 97.94 224 PRO A CA 1
ATOM 1780 C C . PRO A 1 224 ? 31.670 15.519 -0.864 1.00 97.94 224 PRO A C 1
ATOM 1782 O O . PRO A 1 224 ? 31.379 16.308 0.029 1.00 97.94 224 PRO A O 1
ATOM 1785 N N . ASP A 1 225 ? 31.919 15.909 -2.119 1.00 98.69 225 ASP A N 1
ATOM 1786 C CA . ASP A 1 225 ? 31.964 17.312 -2.548 1.00 98.69 225 ASP A CA 1
ATOM 1787 C C . ASP A 1 225 ? 30.585 17.842 -2.984 1.00 98.69 225 ASP A C 1
ATOM 1789 O O . ASP A 1 225 ? 30.432 19.020 -3.311 1.00 98.69 225 ASP A O 1
ATOM 1793 N N . ALA A 1 226 ? 29.567 16.976 -3.018 1.00 98.56 226 ALA A N 1
ATOM 1794 C CA . ALA A 1 226 ? 28.218 17.349 -3.415 1.00 98.56 226 ALA A CA 1
ATOM 1795 C C . ALA A 1 226 ? 27.535 18.219 -2.348 1.00 98.56 226 ALA A C 1
ATOM 1797 O O . ALA A 1 226 ? 27.554 17.907 -1.156 1.00 98.56 226 ALA A O 1
ATOM 1798 N N . THR A 1 227 ? 26.832 19.271 -2.775 1.00 98.75 227 THR A N 1
ATOM 1799 C CA . THR A 1 227 ? 25.980 20.049 -1.861 1.00 98.75 227 THR A CA 1
ATOM 1800 C C . THR A 1 227 ? 24.789 19.207 -1.368 1.00 98.75 227 THR A C 1
ATOM 1802 O O . THR A 1 227 ? 24.442 18.185 -1.983 1.00 98.75 227 THR A O 1
ATOM 1805 N N . PRO A 1 228 ? 24.095 19.618 -0.288 1.00 98.62 228 PRO A N 1
ATOM 1806 C CA . PRO A 1 228 ? 22.884 18.934 0.166 1.00 98.62 228 PRO A CA 1
ATOM 1807 C C . PRO A 1 228 ? 21.800 18.820 -0.919 1.00 98.62 228 PRO A C 1
ATOM 1809 O O . PRO A 1 228 ? 21.135 17.789 -1.030 1.00 98.62 228 PRO A O 1
ATOM 1812 N N . GLU A 1 229 ? 21.641 19.841 -1.764 1.00 98.69 229 GLU A N 1
ATOM 1813 C CA . GLU A 1 229 ? 20.672 19.859 -2.864 1.00 98.69 229 GLU A CA 1
ATOM 1814 C C . GLU A 1 229 ? 21.040 18.842 -3.948 1.00 98.69 229 GLU A C 1
ATOM 1816 O O . GLU A 1 229 ? 20.175 18.098 -4.414 1.0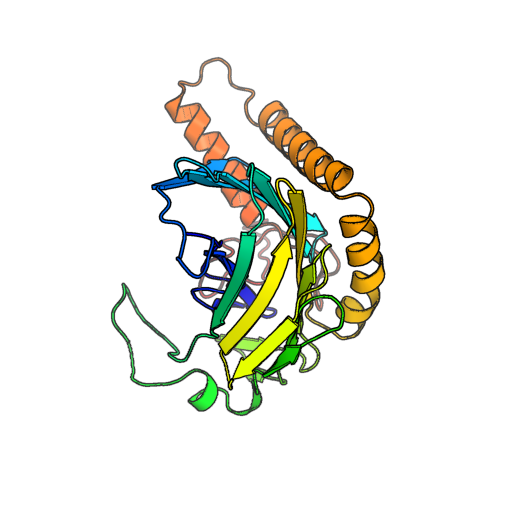0 98.69 229 GLU A O 1
ATOM 1821 N N . GLN A 1 230 ? 22.323 18.760 -4.314 1.00 98.69 230 GLN A N 1
ATOM 1822 C CA . GLN A 1 230 ? 22.831 17.783 -5.283 1.00 98.69 230 GLN A CA 1
ATOM 1823 C C . GLN A 1 230 ? 22.696 16.351 -4.752 1.00 98.69 230 GLN A C 1
ATOM 1825 O O . GLN A 1 230 ? 22.206 15.465 -5.454 1.00 98.69 230 GLN A O 1
ATOM 1830 N N . THR A 1 231 ? 23.033 16.135 -3.480 1.00 98.69 231 THR A N 1
ATOM 1831 C CA . THR A 1 231 ? 22.826 14.851 -2.797 1.00 98.69 231 THR A CA 1
ATOM 1832 C C . THR A 1 231 ? 21.346 14.461 -2.805 1.00 98.69 231 THR A C 1
ATOM 1834 O O . THR A 1 231 ? 21.000 13.317 -3.096 1.00 98.69 231 THR A O 1
ATOM 1837 N N . ARG A 1 232 ? 20.434 15.415 -2.576 1.00 98.62 232 ARG A N 1
ATOM 1838 C CA . ARG A 1 232 ? 18.986 15.166 -2.631 1.00 98.62 232 ARG A CA 1
ATOM 1839 C C . ARG A 1 232 ? 18.498 14.792 -4.038 1.00 98.62 232 ARG A C 1
ATOM 1841 O O . ARG A 1 232 ? 17.558 14.005 -4.153 1.00 98.62 232 ARG A O 1
ATOM 1848 N N . VAL A 1 233 ? 19.127 15.297 -5.104 1.00 98.81 233 VAL A N 1
ATOM 1849 C CA . VAL A 1 233 ? 18.862 14.836 -6.483 1.00 98.81 233 VAL A CA 1
ATOM 1850 C C . VAL A 1 233 ? 19.269 13.370 -6.655 1.00 98.81 233 VAL A C 1
ATOM 1852 O O . VAL A 1 233 ? 18.492 12.598 -7.215 1.00 98.81 233 VAL A O 1
ATOM 1855 N N . ALA A 1 234 ? 20.419 12.957 -6.116 1.00 98.75 234 ALA A N 1
ATOM 1856 C CA . ALA A 1 234 ? 20.838 11.554 -6.144 1.00 98.75 234 ALA A CA 1
ATOM 1857 C C . ALA A 1 234 ? 19.874 10.647 -5.356 1.00 98.75 234 ALA A C 1
ATOM 1859 O O . ALA A 1 234 ? 19.472 9.598 -5.857 1.00 98.75 234 ALA A O 1
ATOM 1860 N N . VAL A 1 235 ? 19.409 11.078 -4.176 1.00 98.75 235 VAL A N 1
ATOM 1861 C CA . VAL A 1 235 ? 18.374 10.354 -3.409 1.00 98.75 235 VAL A CA 1
ATOM 1862 C C . VAL A 1 235 ? 17.089 10.192 -4.226 1.00 98.75 235 VAL A C 1
ATOM 1864 O O . VAL A 1 235 ? 16.545 9.091 -4.299 1.00 98.75 235 VAL A O 1
ATOM 1867 N N . LYS A 1 236 ? 16.637 11.251 -4.911 1.00 98.81 236 LYS A N 1
ATOM 1868 C CA . LYS A 1 236 ? 15.472 11.184 -5.807 1.00 98.81 236 LYS A CA 1
ATOM 1869 C C . LYS A 1 236 ? 15.671 10.157 -6.926 1.00 98.81 236 LYS A C 1
ATOM 1871 O O . LYS A 1 236 ? 14.740 9.415 -7.234 1.00 98.81 236 LYS A O 1
ATOM 1876 N N . ALA A 1 237 ? 16.858 10.101 -7.531 1.00 98.81 237 ALA A N 1
ATOM 1877 C CA . ALA A 1 237 ? 17.171 9.122 -8.570 1.00 98.81 237 ALA A CA 1
ATOM 1878 C C . ALA A 1 237 ? 17.130 7.682 -8.026 1.00 98.81 237 ALA A C 1
ATOM 1880 O O . ALA A 1 237 ? 16.507 6.821 -8.645 1.00 98.81 237 ALA A O 1
ATOM 1881 N N . ILE A 1 238 ? 17.703 7.441 -6.840 1.00 98.81 238 ILE A N 1
ATOM 1882 C CA . ILE A 1 238 ? 17.655 6.136 -6.157 1.00 98.81 238 ILE A CA 1
ATOM 1883 C C . ILE A 1 238 ? 16.204 5.715 -5.886 1.00 98.81 238 ILE A C 1
ATOM 1885 O O . ILE A 1 238 ? 15.825 4.585 -6.192 1.00 98.81 238 ILE A O 1
ATOM 1889 N N . GLU A 1 239 ? 15.371 6.616 -5.354 1.00 98.81 239 GLU A N 1
ATOM 1890 C CA . GLU A 1 239 ? 13.947 6.339 -5.132 1.00 98.81 239 GLU A CA 1
ATOM 1891 C C . GLU A 1 239 ? 13.203 6.044 -6.439 1.00 98.81 239 GLU A C 1
ATOM 1893 O O . GLU A 1 239 ? 12.432 5.088 -6.499 1.00 98.81 239 GLU A O 1
ATOM 1898 N N . THR A 1 240 ? 13.468 6.816 -7.496 1.00 98.69 240 THR A N 1
ATOM 1899 C CA . THR A 1 240 ? 12.814 6.667 -8.806 1.00 98.69 240 THR A CA 1
ATOM 1900 C C . THR A 1 240 ? 13.142 5.316 -9.442 1.00 98.69 240 THR A C 1
ATOM 1902 O O . THR A 1 240 ? 12.234 4.584 -9.831 1.00 98.69 240 THR A O 1
ATOM 1905 N N . LEU A 1 241 ? 14.424 4.943 -9.502 1.00 98.75 241 LEU A N 1
ATOM 1906 C CA . LEU A 1 241 ? 14.871 3.685 -10.107 1.00 98.75 241 LEU A CA 1
ATOM 1907 C C . LEU A 1 241 ? 14.363 2.468 -9.322 1.00 98.75 241 LEU A C 1
ATOM 1909 O O . LEU A 1 241 ? 13.808 1.541 -9.911 1.00 98.75 241 LEU A O 1
ATOM 1913 N N . ASN A 1 242 ? 14.452 2.497 -7.988 1.00 98.75 242 ASN A N 1
ATOM 1914 C CA . ASN A 1 242 ? 13.893 1.432 -7.149 1.00 98.75 242 ASN A CA 1
ATOM 1915 C C . ASN A 1 242 ? 12.357 1.375 -7.240 1.00 98.75 242 ASN A C 1
ATOM 1917 O O . ASN A 1 242 ? 11.771 0.294 -7.225 1.00 98.75 242 ASN A O 1
ATOM 1921 N N . GLY A 1 243 ? 11.691 2.524 -7.382 1.00 98.25 243 GLY A N 1
ATOM 1922 C CA . GLY A 1 243 ? 10.253 2.620 -7.637 1.00 98.25 243 GLY A CA 1
ATOM 1923 C C . GLY A 1 243 ? 9.844 2.077 -9.008 1.00 98.25 243 GLY A C 1
ATOM 1924 O O . GLY A 1 243 ? 8.710 1.636 -9.179 1.00 98.25 243 GLY A O 1
ATOM 1925 N N . ASN A 1 244 ? 10.770 2.010 -9.961 1.00 98.75 244 ASN A N 1
ATOM 1926 C CA . ASN A 1 244 ? 10.596 1.432 -11.292 1.00 98.75 244 ASN A CA 1
ATOM 1927 C C . ASN A 1 244 ? 10.976 -0.064 -11.385 1.00 98.75 244 ASN A C 1
ATOM 1929 O O . ASN A 1 244 ? 10.683 -0.710 -12.392 1.00 98.75 244 ASN A O 1
ATOM 1933 N N . TRP A 1 245 ? 11.559 -0.644 -10.331 1.00 98.81 245 TRP A N 1
ATOM 1934 C CA . TRP A 1 245 ? 11.964 -2.053 -10.286 1.00 98.81 245 TRP A CA 1
ATOM 1935 C C . TRP A 1 245 ? 10.807 -3.033 -10.029 1.00 98.81 245 TRP A C 1
ATOM 1937 O O . TRP A 1 245 ? 10.148 -3.008 -8.985 1.00 98.81 245 TRP A O 1
ATOM 1947 N N . ARG A 1 246 ? 10.594 -3.974 -10.945 1.00 98.75 246 ARG A N 1
ATOM 1948 C CA . ARG A 1 246 ? 9.545 -4.994 -10.905 1.00 98.75 246 ARG A CA 1
ATOM 1949 C C . ARG A 1 246 ? 10.125 -6.377 -10.684 1.00 98.75 246 ARG A C 1
ATOM 1951 O O . ARG A 1 246 ? 11.108 -6.775 -11.302 1.00 98.75 246 ARG A O 1
ATOM 1958 N N . SER A 1 247 ? 9.458 -7.142 -9.835 1.00 98.56 247 SER A N 1
ATOM 1959 C CA . SER A 1 247 ? 9.706 -8.575 -9.685 1.00 98.56 247 SER A CA 1
ATOM 1960 C C . SER A 1 247 ? 9.194 -9.389 -10.881 1.00 98.56 247 SER A C 1
ATOM 1962 O O . SER A 1 247 ? 8.342 -8.876 -11.609 1.00 98.56 247 SER A O 1
ATOM 1964 N N . PRO A 1 248 ? 9.598 -10.668 -11.026 1.00 98.69 248 PRO A N 1
ATOM 1965 C CA . PRO A 1 248 ? 9.067 -11.555 -12.058 1.00 98.69 248 PRO A CA 1
ATOM 1966 C C . PRO A 1 248 ? 7.534 -11.576 -12.109 1.00 98.69 248 PRO A C 1
ATOM 1968 O O . PRO A 1 24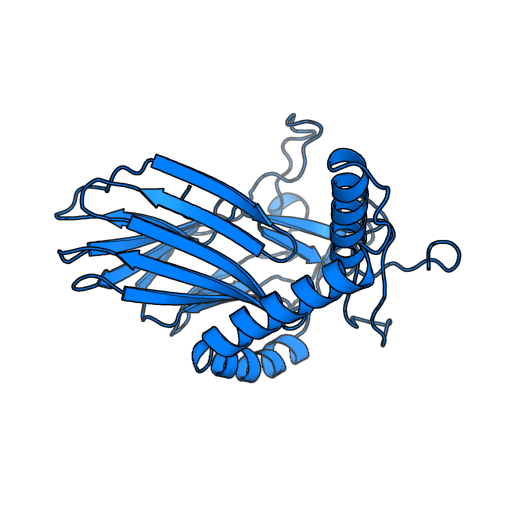8 ? 6.860 -11.543 -11.072 1.00 98.69 248 PRO A O 1
ATOM 1971 N N . GLY A 1 249 ? 6.998 -11.669 -13.325 1.00 97.81 249 GLY A N 1
ATOM 1972 C CA . GLY A 1 249 ? 5.564 -11.678 -13.601 1.00 97.81 249 GLY A CA 1
ATOM 1973 C C . GLY A 1 249 ? 5.287 -12.041 -15.059 1.00 97.81 249 GLY A C 1
ATOM 1974 O O . GLY A 1 249 ? 5.998 -11.601 -15.965 1.00 97.81 249 GLY A O 1
ATOM 1975 N N . GLY A 1 250 ? 4.271 -12.873 -15.297 1.00 98.00 250 GLY A N 1
ATOM 1976 C CA . GLY A 1 250 ? 3.916 -13.316 -16.648 1.00 98.00 250 GLY A CA 1
ATOM 1977 C C . GLY A 1 250 ? 5.086 -13.997 -17.367 1.00 98.00 250 GLY A C 1
ATOM 1978 O O . GLY A 1 250 ? 5.704 -14.924 -16.835 1.00 98.00 250 GLY A O 1
ATOM 1979 N N . ALA A 1 251 ? 5.394 -13.554 -18.587 1.00 98.50 251 ALA A N 1
ATOM 1980 C CA . ALA A 1 251 ? 6.481 -14.103 -19.400 1.00 98.50 251 ALA A CA 1
ATOM 1981 C C . ALA A 1 251 ? 7.886 -13.731 -18.884 1.00 98.50 251 ALA A C 1
ATOM 1983 O O . ALA A 1 251 ? 8.819 -14.517 -19.054 1.00 98.50 251 ALA A O 1
ATOM 1984 N N . VAL A 1 252 ? 8.041 -12.591 -18.203 1.00 98.25 252 VAL A N 1
ATOM 1985 C CA . VAL A 1 252 ? 9.337 -12.106 -17.705 1.00 98.25 252 VAL A CA 1
ATOM 1986 C C . VAL A 1 252 ? 9.695 -12.830 -16.405 1.00 98.25 252 VAL A C 1
ATOM 1988 O O . VAL A 1 252 ? 9.081 -12.618 -15.357 1.00 98.25 252 VAL A O 1
ATOM 1991 N N . LYS A 1 253 ? 10.692 -13.722 -16.472 1.00 98.38 253 LYS A N 1
ATOM 1992 C CA . LYS A 1 253 ? 11.086 -14.609 -15.355 1.00 98.38 253 LYS A CA 1
ATOM 1993 C C . LYS A 1 253 ? 12.105 -14.002 -14.391 1.00 98.38 253 LYS A C 1
ATOM 1995 O O . LYS A 1 253 ? 12.424 -14.624 -13.381 1.00 98.38 253 LYS A O 1
ATOM 2000 N N . TYR A 1 254 ? 12.581 -12.797 -14.680 1.00 98.62 254 TYR A N 1
ATOM 2001 C CA . TYR A 1 254 ? 13.580 -12.092 -13.886 1.00 98.62 254 TYR A CA 1
ATOM 2002 C C . TYR A 1 254 ? 13.021 -10.782 -13.338 1.00 98.62 254 TYR A C 1
ATOM 2004 O O . TYR A 1 254 ? 12.018 -10.255 -13.813 1.00 98.62 254 TYR A O 1
ATOM 2012 N N . ASN A 1 255 ? 13.687 -10.280 -12.304 1.00 98.69 255 ASN A N 1
ATOM 2013 C CA . ASN A 1 255 ? 13.550 -8.894 -11.888 1.00 98.69 255 ASN A CA 1
ATOM 2014 C C . ASN A 1 255 ? 13.933 -7.969 -13.057 1.00 98.69 255 ASN A C 1
ATOM 2016 O O . ASN A 1 255 ? 14.892 -8.266 -13.764 1.00 98.69 255 ASN A O 1
ATOM 2020 N N . THR A 1 256 ? 13.220 -6.861 -13.234 1.00 98.81 256 THR A N 1
ATOM 2021 C CA . THR A 1 256 ? 13.474 -5.883 -14.304 1.00 98.81 256 THR A CA 1
ATOM 2022 C C . THR A 1 256 ? 13.224 -4.454 -13.821 1.00 98.81 256 THR A C 1
ATOM 2024 O O . THR A 1 256 ? 12.606 -4.267 -12.776 1.00 98.81 256 THR A O 1
ATOM 2027 N N . VAL A 1 257 ? 13.681 -3.440 -14.552 1.00 98.81 257 VAL A N 1
ATOM 2028 C CA . VAL A 1 257 ? 13.373 -2.026 -14.294 1.00 98.81 257 VAL A CA 1
ATOM 2029 C C . VAL A 1 257 ? 12.669 -1.464 -15.521 1.00 98.81 257 VAL A C 1
ATOM 2031 O O . VAL A 1 257 ? 13.160 -1.588 -16.637 1.00 98.81 257 VAL A O 1
ATOM 2034 N N . THR A 1 258 ? 11.499 -0.867 -15.316 1.00 98.69 258 THR A N 1
ATOM 2035 C CA . THR A 1 258 ? 10.733 -0.225 -16.391 1.00 98.69 258 THR A CA 1
ATOM 2036 C C . THR A 1 258 ? 11.091 1.261 -16.498 1.00 98.69 258 THR A C 1
ATOM 2038 O O . THR A 1 258 ? 11.450 1.853 -15.480 1.00 98.69 258 THR A O 1
ATOM 2041 N N . PRO A 1 259 ? 10.894 1.939 -17.639 1.00 98.69 259 PRO A N 1
ATOM 2042 C CA . PRO A 1 259 ? 11.203 3.368 -17.747 1.00 98.69 259 PRO A CA 1
ATOM 2043 C C . PRO A 1 259 ? 10.401 4.241 -16.766 1.00 98.69 259 PRO A C 1
ATOM 2045 O O . PRO A 1 259 ? 10.913 5.223 -16.226 1.00 98.69 259 PRO A O 1
ATOM 2048 N N . SER A 1 260 ? 9.138 3.887 -16.488 1.00 98.56 260 SER A N 1
ATOM 2049 C CA . SER A 1 260 ? 8.316 4.609 -15.512 1.00 98.56 260 SER A CA 1
ATOM 2050 C C . SER A 1 260 ? 7.108 3.804 -15.043 1.00 98.56 260 SER A C 1
ATOM 2052 O O . SER A 1 260 ? 6.189 3.542 -15.815 1.00 98.56 260 SER A O 1
ATOM 2054 N N . VAL A 1 261 ? 7.033 3.532 -13.738 1.00 98.25 261 VAL A N 1
ATOM 2055 C CA . VAL A 1 261 ? 5.871 2.865 -13.128 1.00 98.25 261 VAL A CA 1
ATOM 2056 C C . VAL A 1 261 ? 4.566 3.655 -13.296 1.00 98.25 261 VAL A C 1
ATOM 2058 O O . VAL A 1 261 ? 3.492 3.059 -13.329 1.00 98.25 261 VAL A O 1
ATOM 2061 N N . THR A 1 262 ? 4.635 4.981 -13.437 1.00 98.06 262 THR A N 1
ATOM 2062 C CA . THR A 1 262 ? 3.471 5.862 -13.633 1.00 98.06 262 THR A CA 1
ATOM 2063 C C . THR A 1 262 ? 3.196 6.190 -15.103 1.00 98.06 262 THR A C 1
ATOM 2065 O O . THR A 1 262 ? 2.238 6.902 -15.405 1.00 98.06 262 THR A O 1
ATOM 2068 N N . GLY A 1 263 ? 4.024 5.701 -16.029 1.00 96.25 263 GLY A N 1
ATOM 2069 C CA . GLY A 1 263 ? 3.909 6.006 -17.449 1.00 96.25 263 GLY A CA 1
ATOM 2070 C C . GLY A 1 263 ? 2.741 5.282 -18.115 1.00 96.25 263 GLY A C 1
ATOM 2071 O O . GLY A 1 263 ? 2.522 4.094 -17.887 1.00 96.25 263 GLY A O 1
ATOM 2072 N N . ARG A 1 264 ? 2.041 5.977 -19.023 1.00 95.81 264 ARG A N 1
ATOM 2073 C CA . ARG A 1 264 ? 0.903 5.427 -19.787 1.00 95.81 264 ARG A CA 1
ATOM 2074 C C . ARG A 1 264 ? 1.239 4.139 -20.552 1.00 95.81 264 ARG A C 1
ATOM 2076 O O . ARG A 1 264 ? 0.363 3.290 -20.695 1.00 95.81 264 ARG A O 1
ATOM 2083 N N . TRP A 1 265 ? 2.482 4.021 -21.023 1.00 98.19 265 TRP A N 1
ATOM 2084 C CA . TRP A 1 265 ? 2.998 2.901 -21.824 1.00 98.19 265 TRP A CA 1
ATOM 2085 C C . TRP A 1 265 ? 4.324 2.347 -21.296 1.00 98.19 265 TRP A C 1
ATOM 2087 O O . TRP A 1 265 ? 5.034 1.675 -22.026 1.00 98.19 265 TRP A O 1
ATOM 2097 N N . PHE A 1 266 ? 4.692 2.671 -20.054 1.00 98.38 266 PHE A N 1
ATOM 2098 C CA . PHE A 1 266 ? 5.978 2.268 -19.467 1.00 98.38 266 PHE A CA 1
ATOM 2099 C C . PHE A 1 266 ? 5.822 1.518 -18.143 1.00 98.38 266 PHE A C 1
ATOM 2101 O O . PHE A 1 266 ? 6.818 1.263 -17.472 1.00 98.38 266 PHE A O 1
ATOM 2108 N N . SER A 1 267 ? 4.585 1.207 -17.752 1.00 98.12 267 SER A N 1
ATOM 2109 C CA . SER A 1 267 ? 4.267 0.564 -16.479 1.00 98.12 267 SER A CA 1
ATOM 2110 C C . SER A 1 267 ? 4.294 -0.969 -16.593 1.00 98.12 267 SER A C 1
ATOM 2112 O O . SER A 1 267 ? 4.864 -1.539 -17.527 1.00 98.12 267 SER A O 1
ATOM 2114 N N . GLY A 1 268 ? 3.708 -1.657 -15.611 1.00 98.19 268 GLY A N 1
ATOM 2115 C CA . GLY A 1 268 ? 3.753 -3.111 -15.528 1.00 98.19 268 GLY A CA 1
ATOM 2116 C C . GLY A 1 268 ? 5.188 -3.592 -15.384 1.00 98.19 268 GLY A C 1
ATOM 2117 O O . GLY A 1 268 ? 5.919 -3.037 -14.572 1.00 98.19 268 GLY A O 1
ATOM 2118 N N . ASN A 1 269 ? 5.600 -4.591 -16.169 1.00 98.44 269 ASN A N 1
ATOM 2119 C CA . ASN A 1 269 ? 7.000 -5.012 -16.319 1.00 98.44 269 ASN A CA 1
ATOM 2120 C C . ASN A 1 269 ? 7.516 -4.883 -17.766 1.00 98.44 269 ASN A C 1
ATOM 2122 O O . ASN A 1 269 ? 8.411 -5.625 -18.184 1.00 98.44 269 ASN A O 1
ATOM 2126 N N . GLN A 1 270 ? 6.963 -3.931 -18.522 1.00 98.56 270 GLN A N 1
ATOM 2127 C CA . GLN A 1 270 ? 7.391 -3.637 -19.887 1.00 98.56 270 GLN A CA 1
ATOM 2128 C C . GLN A 1 270 ? 8.852 -3.154 -19.884 1.00 98.56 270 GLN A C 1
ATOM 2130 O O . GLN A 1 270 ? 9.205 -2.209 -19.179 1.00 98.56 270 GLN A O 1
ATOM 2135 N N . THR A 1 271 ? 9.719 -3.854 -20.618 1.00 98.56 271 THR A N 1
ATOM 2136 C CA . THR A 1 271 ? 11.179 -3.717 -20.508 1.00 98.56 271 THR A CA 1
ATOM 2137 C C . THR A 1 271 ? 11.795 -3.498 -21.886 1.00 98.56 271 THR A C 1
ATOM 2139 O O . THR A 1 271 ? 11.517 -4.264 -22.809 1.00 98.56 271 THR A O 1
ATOM 2142 N N . TRP A 1 272 ? 12.662 -2.490 -22.010 1.00 98.56 272 TRP A N 1
ATOM 2143 C CA . TRP A 1 272 ? 13.333 -2.122 -23.258 1.00 98.56 272 TRP A CA 1
ATOM 2144 C C . TRP A 1 272 ? 14.856 -2.235 -23.124 1.00 98.56 272 TRP A C 1
ATOM 2146 O O . TRP A 1 272 ? 15.390 -1.832 -22.092 1.00 98.56 272 TRP A O 1
ATOM 2156 N N . PRO A 1 273 ? 15.577 -2.729 -24.152 1.00 98.44 273 PRO A N 1
ATOM 2157 C CA . PRO A 1 273 ? 17.026 -2.918 -24.064 1.00 98.44 273 PRO A CA 1
ATOM 2158 C C . PRO A 1 273 ? 17.834 -1.631 -23.899 1.00 98.44 273 PRO A C 1
ATOM 2160 O O . PRO A 1 273 ? 18.869 -1.663 -23.256 1.00 98.44 273 PRO A O 1
ATOM 2163 N N . TRP A 1 274 ? 17.399 -0.522 -24.508 1.00 98.31 274 TRP A N 1
ATOM 2164 C CA . TRP A 1 274 ? 18.111 0.758 -24.407 1.00 98.31 274 TRP A CA 1
ATOM 2165 C C . TRP A 1 274 ? 17.983 1.381 -23.010 1.00 98.31 274 TRP A C 1
ATOM 2167 O O . TRP A 1 274 ? 18.914 2.018 -22.530 1.00 98.31 274 TRP A O 1
ATOM 2177 N N . ASP A 1 275 ? 16.825 1.201 -22.375 1.00 98.31 275 ASP A N 1
ATOM 2178 C CA . ASP A 1 275 ? 16.528 1.709 -21.037 1.00 98.31 275 ASP A CA 1
ATOM 2179 C C . ASP A 1 275 ? 17.149 0.855 -19.916 1.00 98.31 275 ASP A C 1
ATOM 2181 O O . ASP A 1 275 ? 17.324 1.361 -18.807 1.00 98.31 275 ASP A O 1
ATOM 2185 N N . THR A 1 276 ? 17.432 -0.426 -20.191 1.00 94.31 276 THR A N 1
ATOM 2186 C CA . THR A 1 276 ? 17.997 -1.404 -19.236 1.00 94.31 276 THR A CA 1
ATOM 2187 C C . THR A 1 276 ? 19.484 -1.170 -19.006 1.00 94.31 276 THR A C 1
ATOM 2189 O O . THR A 1 276 ? 19.891 -1.177 -17.822 1.00 94.31 276 THR A O 1
#

Organism: Escherichia coli (NCBI:txid562)

Solvent-accessible surface area (backbone atoms only — not comparable to full-atom values): 14868 Å² total; per-residue (Å²): 125,52,48,74,59,54,47,69,40,65,32,62,57,23,62,45,74,51,19,51,48,49,66,23,45,48,48,28,46,94,90,39,74,66,70,63,48,82,49,76,53,76,53,86,70,36,44,40,39,38,36,49,39,97,70,39,36,38,42,34,43,36,35,60,63,52,97,47,29,35,36,33,43,42,38,36,46,34,90,49,54,36,42,39,37,28,35,29,37,54,59,54,71,58,54,62,58,97,88,39,66,78,61,90,53,31,44,61,74,79,36,65,52,32,60,74,39,70,44,73,48,88,34,41,35,36,35,40,34,31,49,29,82,43,91,87,69,43,38,47,69,42,50,21,35,42,38,40,44,40,72,54,74,50,54,63,50,75,60,78,63,30,41,41,32,37,38,77,41,80,34,55,47,74,45,42,36,38,44,30,62,27,64,33,58,67,48,51,63,58,43,57,59,52,54,53,50,43,72,74,41,47,67,60,41,54,48,53,41,49,53,54,39,52,49,51,48,65,71,68,67,72,66,88,87,55,50,74,69,56,49,50,50,51,52,50,50,53,49,50,53,60,66,17,50,29,66,55,55,90,89,46,82,51,70,46,54,22,91,27,50,86,34,92,86,24,5,40,70,49,72,54,83,90,81,99

Nearest PDB structures (foldseek):
  3d3i-assembly1_A  TM=1.002E+00  e=6.294E-49  Escherichia coli K-12
  6xux-assembly1_A  TM=1.001E+00  e=5.644E-49  Escherichia coli K-12
  5gw7-assembly1_A  TM=9.985E-01  e=5.344E-49  Escherichia coli K-12
  5ca3-assembly1_A  TM=9.998E-01  e=2.208E-48  Escherichia coli K-12
  7q1u-assembly1_B  TM=1.001E+00  e=9.120E-48  Escherichia coli K-12

Sequence (276 aa):
MGGFPGVALLTEEYINFMASNFDRLTVWQDGKKVDFTLEAYSIPGALVQKLTAKDVQVEMTLRFATPRTSLLETKITSNKPLDLVWDGELLEKLEAKEGKPLSDKTIAGEYPDYQRKISATRDGLKVTFGKVRATWDLLTSGESEYQVHKSLPVQTEINGNRFTSMAHINGSTTLYTTYSHLLTAQEVSKEQMQIRDILARPAFYLTASQQRWEEYLKKGLTNPDATPEQTRVAVKAIETLNGNWRSPGGAVKYNTVTPSVTGRWFSGNQTWPWDT

Mean predicted aligned error: 2.35 Å